Protein AF-A0A820LIH7-F1 (afdb_monomer_lite)

Sequence (242 aa):
QLPLEIESIHIGKIQCSFILSSLLFRSSSSPAFIIKIEHVYIVIKDNIDESLGEEIIEENNENIKQNQLDLAEQELEKEFECFGEVQSSKWNIQRLFMSFFEKLKIDIIDVHINYKNSTGYTIGLTCDNIQISTEPFHDTINRQIFRINNLGIYLDINNSSAHSYILSLRNSMEISLKHNHFLVNQKEYHYEFECLINDLDIKCNIEQIRILINILHYQMLISDPSRPKSKISKQTARIWWR

Organism: NCBI:txid433720

Structure (mmCIF, N/CA/C/O backbone):
data_AF-A0A820LIH7-F1
#
_entry.id   AF-A0A820LIH7-F1
#
loop_
_atom_site.group_PDB
_atom_site.id
_atom_site.type_symbol
_atom_site.label_atom_id
_atom_site.label_alt_id
_atom_site.label_comp_id
_atom_site.label_asym_id
_atom_site.label_entity_id
_atom_site.label_seq_id
_atom_site.pdbx_PDB_ins_code
_atom_site.Cartn_x
_atom_site.Cartn_y
_atom_site.Cartn_z
_atom_site.occupancy
_atom_site.B_iso_or_equiv
_atom_site.auth_seq_id
_atom_site.auth_comp_id
_atom_site.auth_asym_id
_atom_site.auth_atom_id
_atom_site.pdbx_PDB_model_num
ATOM 1 N N . GLN A 1 1 ? 12.918 9.316 13.157 1.00 52.69 1 GLN A N 1
ATOM 2 C CA . GLN A 1 1 ? 12.110 8.082 13.241 1.00 52.69 1 GLN A CA 1
ATOM 3 C C . GLN A 1 1 ? 10.773 8.418 13.889 1.00 52.69 1 GLN A C 1
ATOM 5 O O . GLN A 1 1 ? 10.723 9.370 14.659 1.00 52.69 1 GLN A O 1
ATOM 10 N N . LEU A 1 2 ? 9.698 7.715 13.527 1.00 62.16 2 LEU A N 1
ATOM 11 C CA . LEU A 1 2 ? 8.415 7.809 14.237 1.00 62.16 2 LEU A CA 1
ATOM 12 C C . LEU A 1 2 ? 8.481 6.894 15.479 1.00 62.16 2 LEU A C 1
ATOM 14 O O . LEU A 1 2 ? 9.096 5.836 15.361 1.00 62.16 2 LEU A O 1
ATOM 18 N N . PRO A 1 3 ? 7.875 7.256 16.627 1.00 72.69 3 PRO A N 1
ATOM 19 C CA . PRO A 1 3 ? 7.862 6.435 17.847 1.00 72.69 3 PRO A CA 1
ATOM 20 C C . PRO A 1 3 ? 6.843 5.286 17.730 1.00 72.69 3 PRO A C 1
ATOM 22 O O . PRO A 1 3 ? 5.876 5.196 18.481 1.00 72.69 3 PRO A O 1
ATOM 25 N N . LEU A 1 4 ? 7.007 4.457 16.702 1.00 80.44 4 LEU A N 1
ATOM 26 C CA . LEU A 1 4 ? 6.079 3.403 16.313 1.00 80.44 4 LEU A CA 1
ATOM 27 C C . LEU A 1 4 ? 6.844 2.091 16.177 1.00 80.44 4 LEU A C 1
ATOM 29 O O . LEU A 1 4 ? 7.876 2.047 15.508 1.00 80.44 4 LEU A O 1
ATOM 33 N N . GLU A 1 5 ? 6.302 1.023 16.751 1.00 84.69 5 GLU A N 1
ATOM 34 C CA . GLU A 1 5 ? 6.835 -0.328 16.608 1.00 84.69 5 GLU A CA 1
ATOM 35 C C . GLU A 1 5 ? 5.887 -1.161 15.743 1.00 84.69 5 GLU A C 1
ATOM 37 O O . GLU A 1 5 ? 4.662 -1.116 15.888 1.00 84.69 5 GLU A O 1
ATOM 42 N N . ILE A 1 6 ? 6.452 -1.939 14.826 1.00 87.38 6 ILE A N 1
ATOM 43 C CA . ILE A 1 6 ? 5.691 -2.897 14.030 1.00 87.38 6 ILE A CA 1
ATOM 44 C C . ILE A 1 6 ? 5.483 -4.152 14.886 1.00 87.38 6 ILE A C 1
ATOM 46 O O . ILE A 1 6 ? 6.410 -4.929 15.084 1.00 87.38 6 ILE A O 1
ATOM 50 N N . GLU A 1 7 ? 4.259 -4.358 15.377 1.00 89.94 7 GLU A N 1
ATOM 51 C CA . GLU A 1 7 ? 3.876 -5.543 16.158 1.00 89.94 7 GLU A CA 1
ATOM 52 C C . GLU A 1 7 ? 3.876 -6.799 15.277 1.00 89.94 7 GLU A C 1
ATOM 54 O O . GLU A 1 7 ? 4.356 -7.858 15.677 1.00 89.94 7 GLU A O 1
ATOM 59 N N . SER A 1 8 ? 3.324 -6.698 14.065 1.00 92.19 8 SER A N 1
ATOM 60 C CA . SER A 1 8 ? 3.324 -7.805 13.108 1.00 92.19 8 SER A CA 1
ATOM 61 C C . SER A 1 8 ? 3.145 -7.331 11.670 1.00 92.19 8 SER A C 1
ATOM 63 O O . SER A 1 8 ? 2.495 -6.320 11.399 1.00 92.19 8 SER A O 1
ATOM 65 N N . ILE A 1 9 ? 3.714 -8.099 10.741 1.00 95.12 9 ILE A N 1
ATOM 66 C CA . ILE A 1 9 ? 3.483 -7.977 9.303 1.00 95.12 9 ILE A CA 1
ATOM 67 C C . ILE A 1 9 ? 3.105 -9.358 8.786 1.00 95.12 9 ILE A C 1
ATOM 69 O O . ILE A 1 9 ? 3.839 -10.327 8.980 1.00 95.12 9 ILE A O 1
ATOM 73 N N . HIS A 1 10 ? 1.983 -9.436 8.085 1.00 95.88 10 HIS A N 1
ATOM 74 C CA . HIS A 1 10 ? 1.607 -10.586 7.287 1.00 95.88 10 HIS A CA 1
ATOM 75 C C . HIS A 1 10 ? 1.505 -10.170 5.824 1.00 95.88 10 HIS A C 1
ATOM 77 O O . HIS A 1 10 ? 0.825 -9.205 5.482 1.00 95.88 10 HIS A O 1
ATOM 83 N N . ILE A 1 11 ? 2.191 -10.919 4.967 1.00 95.94 11 ILE A N 1
ATOM 84 C CA . ILE A 1 11 ? 2.100 -10.789 3.519 1.00 95.94 11 ILE A CA 1
ATOM 85 C C . ILE A 1 11 ? 1.704 -12.161 2.999 1.00 95.94 11 ILE A C 1
ATOM 87 O O . ILE A 1 11 ? 2.478 -13.112 3.117 1.00 95.94 11 ILE A O 1
ATOM 91 N N . GLY A 1 12 ? 0.499 -12.274 2.443 1.00 95.25 12 GLY A N 1
ATOM 92 C CA . GLY A 1 12 ? 0.002 -13.561 1.965 1.00 95.25 12 GLY A CA 1
ATOM 93 C C . GLY A 1 12 ? 0.774 -14.060 0.748 1.00 95.25 12 GLY A C 1
ATOM 94 O O . GLY A 1 12 ? 1.087 -15.248 0.650 1.00 95.25 12 GLY A O 1
ATOM 95 N N . LYS A 1 13 ? 1.098 -13.164 -0.194 1.00 95.81 13 LYS A N 1
ATOM 96 C CA . LYS A 1 13 ? 1.796 -13.546 -1.424 1.00 95.81 13 LYS A CA 1
ATOM 97 C C . LYS A 1 13 ? 2.580 -12.394 -2.036 1.00 95.81 13 LYS A C 1
ATOM 99 O O . LYS A 1 13 ? 2.079 -11.281 -2.150 1.00 95.81 13 LYS A O 1
ATOM 104 N N . ILE A 1 14 ? 3.780 -12.705 -2.517 1.00 96.31 14 ILE A N 1
ATOM 105 C CA . ILE A 1 14 ? 4.603 -11.811 -3.334 1.00 96.31 14 ILE A CA 1
ATOM 106 C C . ILE A 1 14 ? 4.872 -12.515 -4.664 1.00 96.31 14 ILE A C 1
ATOM 108 O O . ILE A 1 14 ? 5.310 -13.665 -4.690 1.00 96.31 14 ILE A O 1
ATOM 112 N N . GLN A 1 15 ? 4.592 -11.843 -5.777 1.00 95.69 15 GLN A N 1
ATOM 113 C CA . GLN A 1 15 ? 4.939 -12.299 -7.118 1.00 95.69 15 GLN A CA 1
ATOM 114 C C . GLN A 1 15 ? 5.805 -11.253 -7.801 1.00 95.69 15 GLN A C 1
ATOM 116 O O . GLN A 1 15 ? 5.376 -10.123 -8.017 1.00 95.69 15 GLN A O 1
ATOM 121 N N . CYS A 1 16 ? 6.999 -11.660 -8.208 1.00 94.81 16 CYS A N 1
ATOM 122 C CA . CYS A 1 16 ? 7.887 -10.839 -9.014 1.00 94.81 16 CYS A CA 1
ATOM 123 C C . CYS A 1 16 ? 7.891 -11.392 -10.438 1.00 94.81 16 CYS A C 1
ATOM 125 O O . CYS A 1 16 ? 8.176 -12.569 -10.652 1.00 94.81 16 CYS A O 1
ATOM 127 N N . SER A 1 17 ? 7.551 -10.554 -11.411 1.00 91.94 17 SER A N 1
ATOM 128 C CA . SER A 1 17 ? 7.588 -10.896 -12.831 1.00 91.94 17 SER A CA 1
ATOM 129 C C . SER A 1 17 ? 8.577 -9.997 -13.551 1.00 91.94 17 SER A C 1
ATOM 131 O O . SER A 1 17 ? 8.593 -8.782 -13.349 1.00 91.94 17 SER A O 1
ATOM 133 N N . PHE A 1 18 ? 9.381 -10.606 -14.415 1.00 90.00 18 PHE A N 1
ATOM 134 C CA . PHE A 1 18 ? 10.362 -9.907 -15.226 1.00 90.00 18 PHE A CA 1
ATOM 135 C C . PHE A 1 18 ? 10.096 -10.163 -16.708 1.00 90.00 18 PHE A C 1
ATOM 137 O O . PHE A 1 18 ? 10.084 -11.306 -17.166 1.00 90.00 18 PHE A O 1
ATOM 144 N N . ILE A 1 19 ? 9.878 -9.086 -17.457 1.00 86.62 19 ILE A N 1
ATOM 145 C CA . ILE A 1 19 ? 9.593 -9.125 -18.888 1.00 86.62 19 ILE A CA 1
ATOM 146 C C . ILE A 1 19 ? 10.846 -8.661 -19.629 1.00 86.62 19 ILE A C 1
ATOM 148 O O . ILE A 1 19 ? 11.072 -7.468 -19.837 1.00 86.62 19 ILE A O 1
ATOM 152 N N . LEU A 1 20 ? 11.665 -9.628 -20.045 1.00 80.69 20 LEU A N 1
ATOM 153 C CA . LEU A 1 20 ? 12.953 -9.366 -20.692 1.00 80.69 20 LEU A CA 1
ATOM 154 C C . LEU A 1 20 ? 12.814 -8.532 -21.978 1.00 80.69 20 LEU A C 1
ATOM 156 O O . LEU A 1 20 ? 13.645 -7.662 -22.240 1.00 80.69 20 LEU A O 1
ATOM 160 N N . SER A 1 21 ? 11.753 -8.752 -22.761 1.00 80.25 21 SER A N 1
ATOM 161 C CA . SER A 1 21 ? 11.488 -7.972 -23.976 1.00 80.25 21 SER A CA 1
ATOM 162 C C . SER A 1 21 ? 11.302 -6.485 -23.662 1.00 80.25 21 SER A C 1
ATOM 164 O O . SER A 1 21 ? 11.954 -5.647 -24.280 1.00 80.25 21 SER A O 1
ATOM 166 N N . SER A 1 22 ? 10.507 -6.150 -22.644 1.00 77.25 22 SER A N 1
ATOM 167 C CA . SER A 1 22 ? 10.302 -4.770 -22.191 1.00 77.25 22 SER A CA 1
ATOM 168 C C . SER A 1 22 ? 11.585 -4.109 -21.692 1.00 77.25 22 SER A C 1
ATOM 170 O O . SER A 1 22 ? 11.694 -2.890 -21.771 1.00 77.25 22 SER A O 1
ATOM 172 N N . LEU A 1 23 ? 12.565 -4.860 -21.172 1.00 72.50 23 LEU A N 1
ATOM 173 C CA . LEU A 1 23 ? 13.848 -4.290 -20.745 1.00 72.50 23 LEU A CA 1
ATOM 174 C C . LEU A 1 23 ? 14.696 -3.866 -21.954 1.00 72.50 23 LEU A C 1
ATOM 176 O O . LEU A 1 23 ? 15.204 -2.743 -21.985 1.00 72.50 23 LEU A O 1
ATOM 180 N N . LEU A 1 24 ? 14.813 -4.757 -22.946 1.00 67.06 24 LEU A N 1
ATOM 181 C CA . LEU A 1 24 ? 15.694 -4.604 -24.109 1.00 67.06 24 LEU A CA 1
ATOM 182 C C . LEU A 1 24 ? 15.206 -3.536 -25.097 1.00 67.06 24 LEU A C 1
ATOM 184 O O . LEU A 1 24 ? 16.024 -2.851 -25.716 1.00 67.06 24 LEU A O 1
ATOM 188 N N . PHE A 1 25 ? 13.892 -3.340 -25.218 1.00 61.81 25 PHE A N 1
ATOM 189 C CA . PHE A 1 25 ? 13.330 -2.289 -26.061 1.00 61.81 25 PHE A CA 1
ATOM 190 C C . PHE A 1 25 ? 13.167 -0.992 -25.254 1.00 61.81 25 PHE A C 1
ATOM 192 O O . PHE A 1 25 ? 12.367 -0.881 -24.326 1.00 61.81 25 PHE A O 1
ATOM 199 N N . ARG A 1 26 ? 13.973 0.023 -25.587 1.00 55.94 26 ARG A N 1
ATOM 200 C CA . ARG A 1 26 ? 13.918 1.350 -24.940 1.00 55.94 26 ARG A CA 1
ATOM 201 C C . ARG A 1 26 ? 12.674 2.156 -25.314 1.00 55.94 26 ARG A C 1
ATOM 203 O O . ARG A 1 26 ? 12.318 3.071 -24.590 1.00 55.94 26 ARG A O 1
ATOM 210 N N . SER A 1 27 ? 12.034 1.823 -26.431 1.00 52.56 27 SER A N 1
ATOM 211 C CA . SER A 1 27 ? 10.887 2.553 -26.977 1.00 52.56 27 SER A CA 1
ATOM 212 C C . SER A 1 27 ? 9.536 2.105 -26.421 1.00 52.56 27 SER A C 1
ATOM 214 O O . SER A 1 27 ? 8.531 2.755 -26.693 1.00 52.56 27 SER A O 1
ATOM 216 N N . SER A 1 28 ? 9.477 1.000 -25.675 1.00 56.38 28 SER A N 1
ATOM 217 C CA . SER A 1 28 ? 8.226 0.532 -25.089 1.00 56.38 28 SER A CA 1
ATOM 218 C C . SER A 1 28 ? 8.037 1.150 -23.706 1.00 56.38 28 SER A C 1
ATOM 220 O O . SER A 1 28 ? 8.816 0.874 -22.796 1.00 56.38 28 SER A O 1
ATOM 222 N N . SER A 1 29 ? 6.964 1.920 -23.532 1.00 65.88 29 SER A N 1
ATOM 223 C CA . SER A 1 29 ? 6.475 2.423 -22.238 1.00 65.88 29 SER A CA 1
ATOM 224 C C . SER A 1 29 ? 5.958 1.321 -21.302 1.00 65.88 29 SER A C 1
ATOM 226 O O . SER A 1 29 ? 5.405 1.598 -20.242 1.00 65.88 29 SER A O 1
ATOM 228 N N . SER A 1 30 ? 6.095 0.057 -21.703 1.00 77.12 30 SER A N 1
ATOM 229 C CA . SER A 1 30 ? 5.646 -1.096 -20.942 1.00 77.12 30 SER A CA 1
ATOM 230 C C . SER A 1 30 ? 6.576 -1.385 -19.763 1.00 77.12 30 SER A C 1
ATOM 232 O O . SER A 1 30 ? 7.802 -1.362 -19.931 1.00 77.12 30 SER A O 1
ATOM 234 N N . PRO A 1 31 ? 6.021 -1.761 -18.599 1.00 83.69 31 PRO A N 1
ATOM 235 C CA . PRO A 1 31 ? 6.824 -2.163 -17.457 1.00 83.69 31 PRO A CA 1
ATOM 236 C C . PRO A 1 31 ? 7.655 -3.407 -17.792 1.00 83.69 31 PRO A C 1
ATOM 238 O O . PRO A 1 31 ? 7.226 -4.295 -18.537 1.00 83.69 31 PRO A O 1
ATOM 241 N N . ALA A 1 32 ? 8.862 -3.456 -17.237 1.00 85.06 32 ALA A N 1
ATOM 242 C CA . ALA A 1 32 ? 9.765 -4.601 -17.337 1.00 85.06 32 ALA A CA 1
ATOM 243 C C . ALA A 1 32 ? 9.816 -5.388 -16.027 1.00 85.06 32 ALA A C 1
ATOM 245 O O . ALA A 1 32 ? 10.003 -6.603 -16.056 1.00 85.06 32 ALA A O 1
ATOM 246 N N . PHE A 1 33 ? 9.602 -4.711 -14.899 1.00 88.88 33 PHE A N 1
ATOM 247 C CA . PHE A 1 33 ? 9.590 -5.305 -13.570 1.00 88.88 33 PHE A CA 1
ATOM 248 C C . PHE A 1 33 ? 8.209 -5.093 -12.968 1.00 88.88 33 PHE A C 1
ATOM 250 O O . PHE A 1 33 ? 7.772 -3.956 -12.812 1.00 88.88 33 PHE A O 1
ATOM 257 N N . ILE A 1 34 ? 7.507 -6.180 -12.666 1.00 92.38 34 ILE A N 1
ATOM 258 C CA . ILE A 1 34 ? 6.176 -6.130 -12.063 1.00 92.38 34 ILE A CA 1
ATOM 259 C C . ILE A 1 34 ? 6.254 -6.846 -10.723 1.00 92.38 34 ILE A C 1
ATOM 261 O O . ILE A 1 34 ? 6.500 -8.052 -10.677 1.00 92.38 34 ILE A O 1
ATOM 265 N N . ILE A 1 35 ? 6.049 -6.102 -9.643 1.00 95.88 35 ILE A N 1
ATOM 266 C CA . ILE A 1 35 ? 5.958 -6.639 -8.288 1.00 95.88 35 ILE A CA 1
ATOM 267 C C . ILE A 1 35 ? 4.494 -6.591 -7.884 1.00 95.88 35 ILE A C 1
ATOM 269 O O . ILE A 1 35 ? 3.897 -5.520 -7.812 1.00 95.88 35 ILE A O 1
ATOM 273 N N . LYS A 1 36 ? 3.914 -7.757 -7.626 1.00 96.69 36 LYS A N 1
ATOM 274 C CA . LYS A 1 36 ? 2.553 -7.886 -7.126 1.00 96.69 36 LYS A CA 1
ATOM 275 C C . LYS A 1 36 ? 2.588 -8.416 -5.702 1.00 96.69 36 LYS A C 1
ATOM 277 O O . LYS A 1 36 ? 3.152 -9.482 -5.465 1.00 96.69 36 LYS A O 1
ATOM 282 N N . ILE A 1 37 ? 1.987 -7.690 -4.773 1.00 97.12 37 ILE A N 1
ATOM 283 C CA . ILE A 1 37 ? 1.897 -8.070 -3.364 1.00 97.12 37 ILE A CA 1
ATOM 284 C C . ILE A 1 37 ? 0.412 -8.212 -3.035 1.00 97.12 37 ILE A C 1
ATOM 286 O O . ILE A 1 37 ? -0.369 -7.328 -3.361 1.00 97.12 37 ILE A O 1
ATOM 290 N N . GLU A 1 38 ? 0.000 -9.328 -2.447 1.00 96.06 38 GLU A N 1
ATOM 291 C CA . GLU A 1 38 ? -1.401 -9.594 -2.099 1.00 96.06 38 GLU A CA 1
ATOM 292 C C . GLU A 1 38 ? -1.521 -9.880 -0.600 1.00 96.06 38 GLU A C 1
ATOM 294 O O . GLU A 1 38 ? -0.662 -10.576 -0.043 1.00 96.06 38 GLU A O 1
ATOM 299 N N . HIS A 1 39 ? -2.619 -9.419 0.009 1.00 96.31 39 HIS A N 1
ATOM 300 C CA . HIS A 1 39 ? -2.982 -9.677 1.406 1.00 96.31 39 HIS A CA 1
ATOM 301 C C . HIS A 1 39 ? -1.934 -9.103 2.371 1.00 96.31 39 HIS A C 1
ATOM 303 O O . HIS A 1 39 ? -1.209 -9.850 3.036 1.00 96.31 39 HIS A O 1
ATOM 309 N N . VAL A 1 40 ? -1.815 -7.773 2.401 1.00 96.12 40 VAL A N 1
ATOM 310 C CA . VAL A 1 40 ? -0.860 -7.045 3.249 1.00 96.12 40 VAL A CA 1
ATOM 311 C C . VAL A 1 40 ? -1.556 -6.573 4.513 1.00 96.12 40 VAL A C 1
ATOM 313 O O . VAL A 1 40 ? -2.327 -5.617 4.485 1.00 96.12 40 VAL A O 1
ATOM 316 N N . TYR A 1 41 ? -1.226 -7.204 5.633 1.00 95.62 41 TYR A N 1
ATOM 317 C CA . TYR A 1 41 ? -1.757 -6.860 6.946 1.00 95.62 41 TYR A CA 1
ATOM 318 C C . TYR A 1 41 ? -0.616 -6.417 7.849 1.00 95.62 41 TYR A C 1
ATOM 320 O O . TYR A 1 41 ? 0.295 -7.193 8.134 1.00 95.62 41 TYR A O 1
ATOM 328 N N . ILE A 1 42 ? -0.652 -5.166 8.290 1.00 94.62 42 ILE A N 1
ATOM 329 C CA . ILE A 1 42 ? 0.376 -4.589 9.157 1.00 94.62 42 ILE A CA 1
ATOM 330 C C . ILE A 1 42 ? -0.295 -4.127 10.439 1.00 94.62 42 ILE A C 1
ATOM 332 O O . ILE A 1 42 ? -1.283 -3.398 10.391 1.00 94.62 42 ILE A O 1
ATOM 336 N N . VAL A 1 43 ? 0.256 -4.529 11.581 1.00 92.50 43 VAL A N 1
ATOM 337 C CA . VAL A 1 43 ? -0.165 -4.043 12.892 1.00 92.50 43 VAL A CA 1
ATOM 338 C C . VAL A 1 43 ? 0.981 -3.268 13.520 1.00 92.50 43 VAL A C 1
ATOM 340 O O . VAL A 1 43 ? 2.089 -3.779 13.662 1.00 92.50 43 VAL A O 1
ATOM 343 N N . ILE A 1 44 ? 0.697 -2.027 13.880 1.00 92.25 44 ILE A N 1
ATOM 344 C CA . ILE A 1 44 ? 1.612 -1.055 14.463 1.00 92.25 44 ILE A CA 1
ATOM 345 C C . ILE A 1 44 ? 1.106 -0.744 15.871 1.00 92.25 44 ILE A C 1
ATOM 347 O O . ILE A 1 44 ? -0.101 -0.608 16.076 1.00 92.25 44 ILE A O 1
ATOM 351 N N . LYS A 1 45 ? 2.011 -0.612 16.834 1.00 88.94 45 LYS A N 1
ATOM 352 C CA . LYS A 1 45 ? 1.714 -0.179 18.204 1.00 88.94 45 LYS A CA 1
ATOM 353 C C . LYS A 1 45 ? 2.591 1.009 18.589 1.00 88.94 45 LYS A C 1
ATOM 355 O O . LYS A 1 45 ? 3.611 1.277 17.949 1.00 88.94 45 LYS A O 1
ATOM 360 N N . ASP A 1 46 ? 2.184 1.719 19.632 1.00 83.94 46 ASP A N 1
ATOM 361 C CA . ASP A 1 46 ? 3.041 2.726 20.254 1.00 83.94 46 ASP A CA 1
ATOM 362 C C . ASP A 1 46 ? 4.295 2.080 20.839 1.00 83.94 46 ASP A C 1
ATOM 364 O O . ASP A 1 46 ? 4.195 1.075 21.546 1.00 83.94 46 ASP A O 1
ATOM 368 N N . ASN A 1 47 ? 5.454 2.695 20.587 1.00 74.25 47 ASN A N 1
ATOM 369 C CA . ASN A 1 47 ? 6.645 2.420 21.378 1.00 74.25 47 ASN A CA 1
ATOM 370 C C . ASN A 1 47 ? 6.602 3.320 22.618 1.00 74.25 47 ASN A C 1
ATOM 372 O O . ASN A 1 47 ? 7.018 4.478 22.572 1.00 74.25 47 ASN A O 1
ATOM 376 N N . ILE A 1 48 ? 5.978 2.831 23.687 1.00 66.19 48 ILE A N 1
ATOM 377 C CA . ILE A 1 48 ? 6.027 3.492 24.990 1.00 66.19 48 ILE A CA 1
ATOM 378 C C . ILE A 1 48 ? 7.122 2.790 25.761 1.00 66.19 48 ILE A C 1
ATOM 380 O O . ILE A 1 48 ? 6.913 1.677 26.239 1.00 66.19 48 ILE A O 1
ATOM 384 N N . ASP A 1 49 ? 8.270 3.446 25.865 1.00 54.59 49 ASP A N 1
ATOM 385 C CA . ASP A 1 49 ? 9.367 2.995 26.710 1.00 54.59 49 ASP A CA 1
ATOM 386 C C . ASP A 1 49 ? 8.915 3.081 28.181 1.00 54.59 49 ASP A C 1
ATOM 388 O O . ASP A 1 49 ? 9.136 4.067 28.887 1.00 54.59 49 ASP A O 1
ATOM 392 N N . GLU A 1 50 ? 8.218 2.051 28.663 1.00 48.94 50 GLU A N 1
ATOM 393 C CA . GLU A 1 50 ? 7.926 1.841 30.081 1.00 48.94 50 GLU A CA 1
ATOM 394 C C . GLU A 1 50 ? 9.140 1.220 30.796 1.00 48.94 50 GLU A C 1
ATOM 396 O O . GLU A 1 50 ? 9.021 0.196 31.459 1.00 48.94 50 GLU A O 1
ATOM 401 N N . SER A 1 51 ? 10.324 1.835 30.714 1.00 42.03 51 SER A N 1
ATOM 402 C CA . SER A 1 51 ? 11.431 1.497 31.623 1.00 42.03 51 SER A CA 1
ATOM 403 C C . SER A 1 51 ? 12.565 2.520 31.598 1.00 42.03 51 SER A C 1
ATOM 405 O O . SER A 1 51 ? 13.521 2.399 30.838 1.00 42.03 51 SER A O 1
ATOM 407 N N . LEU A 1 52 ? 12.547 3.447 32.561 1.00 47.72 52 LEU A N 1
ATOM 408 C CA . LEU A 1 52 ? 13.695 4.269 32.996 1.00 47.72 52 LEU A CA 1
ATOM 409 C C . LEU A 1 52 ? 14.813 3.423 33.667 1.00 47.72 52 LEU A C 1
ATOM 411 O O . LEU A 1 52 ? 15.392 3.813 34.679 1.00 47.72 52 LEU A O 1
ATOM 415 N N . GLY A 1 53 ? 15.098 2.230 33.138 1.00 46.34 53 GLY A N 1
ATOM 416 C CA . GLY A 1 53 ? 16.069 1.282 33.689 1.00 46.34 53 GLY A CA 1
ATOM 417 C C . GLY A 1 53 ? 16.740 0.343 32.678 1.00 46.34 53 GLY A C 1
ATOM 418 O O . GLY A 1 53 ? 17.679 -0.344 33.073 1.00 46.34 53 GLY A O 1
ATOM 419 N N . GLU A 1 54 ? 16.322 0.323 31.404 1.00 47.53 54 GLU A N 1
ATOM 420 C CA . GLU A 1 54 ? 16.858 -0.590 30.370 1.00 47.53 54 GLU A CA 1
ATOM 421 C C . GLU A 1 54 ? 17.687 0.099 29.263 1.00 47.53 54 GLU A C 1
ATOM 423 O O . GLU A 1 54 ? 18.232 -0.585 28.399 1.00 47.53 54 GLU A O 1
ATOM 428 N N . GLU A 1 55 ? 17.904 1.420 29.336 1.00 50.31 55 GLU A N 1
ATOM 429 C CA . GLU A 1 55 ? 18.614 2.212 28.305 1.00 50.31 55 GLU A CA 1
ATOM 430 C C . GLU A 1 55 ? 20.030 1.680 27.966 1.00 50.31 55 GLU A C 1
ATOM 432 O O . GLU A 1 55 ? 20.472 1.756 26.824 1.00 50.31 55 GLU A O 1
ATOM 437 N N . ILE A 1 56 ? 20.739 1.061 28.921 1.00 52.09 56 ILE A N 1
ATOM 438 C CA . ILE A 1 56 ? 22.105 0.527 28.710 1.00 52.09 56 ILE A CA 1
ATOM 439 C C . ILE A 1 56 ? 22.094 -0.855 28.019 1.00 52.09 56 ILE A C 1
ATOM 441 O O . ILE A 1 56 ? 23.081 -1.276 27.403 1.00 52.09 56 ILE A O 1
ATOM 445 N N . ILE A 1 57 ? 20.989 -1.598 28.129 1.00 53.00 57 ILE A N 1
ATOM 446 C CA . ILE A 1 57 ? 20.834 -2.923 27.512 1.00 53.00 57 ILE A CA 1
ATOM 447 C C . ILE A 1 57 ? 20.308 -2.763 26.080 1.00 53.00 57 ILE A C 1
ATOM 449 O O . ILE A 1 57 ? 20.762 -3.474 25.180 1.00 53.00 57 ILE A O 1
ATOM 453 N N . GLU A 1 58 ? 19.426 -1.791 25.846 1.00 52.41 58 GLU A N 1
ATOM 454 C CA . GLU A 1 58 ? 18.914 -1.474 24.513 1.00 52.41 58 GLU A CA 1
ATOM 455 C C . GLU A 1 58 ? 19.962 -0.824 23.609 1.00 52.41 58 GLU A C 1
ATOM 457 O O . GLU A 1 58 ? 20.105 -1.292 22.486 1.00 52.41 58 GLU A O 1
ATOM 462 N N . GLU A 1 59 ? 20.797 0.112 24.084 1.00 53.44 59 GLU A N 1
ATOM 463 C CA . GLU A 1 59 ? 21.908 0.658 23.274 1.00 53.44 59 GLU A CA 1
ATOM 464 C C . GLU A 1 59 ? 22.873 -0.439 22.794 1.00 53.44 59 GLU A C 1
ATOM 466 O O . GLU A 1 59 ? 23.374 -0.408 21.668 1.00 53.44 59 GLU A O 1
ATOM 471 N N . ASN A 1 60 ? 23.140 -1.445 23.634 1.00 53.50 60 ASN A N 1
ATOM 472 C CA . ASN A 1 60 ? 23.965 -2.585 23.239 1.00 53.50 60 ASN A CA 1
ATOM 473 C C . ASN A 1 60 ? 23.243 -3.480 22.227 1.00 53.50 60 ASN A C 1
ATOM 475 O O . ASN A 1 60 ? 23.863 -3.928 21.266 1.00 53.50 60 ASN A O 1
ATOM 479 N N . ASN A 1 61 ? 21.944 -3.720 22.398 1.00 53.91 61 ASN A N 1
ATOM 480 C CA . ASN A 1 61 ? 21.156 -4.527 21.467 1.00 53.91 61 ASN A CA 1
ATOM 481 C C . ASN A 1 61 ? 20.912 -3.822 20.126 1.00 53.91 61 ASN A C 1
ATOM 483 O O . ASN A 1 61 ? 20.927 -4.483 19.089 1.00 53.91 61 ASN A O 1
ATOM 487 N N . GLU A 1 62 ? 20.725 -2.504 20.116 1.00 56.94 62 GLU A N 1
ATOM 488 C CA . GLU A 1 62 ? 20.647 -1.689 18.906 1.00 56.94 62 GLU A CA 1
ATOM 489 C C . GLU A 1 62 ? 21.990 -1.661 18.188 1.00 56.94 62 GLU A C 1
ATOM 491 O O . GLU A 1 62 ? 22.021 -1.934 16.995 1.00 56.94 62 GLU A O 1
ATOM 496 N N . ASN A 1 63 ? 23.108 -1.477 18.898 1.00 57.28 63 ASN A N 1
ATOM 497 C CA . ASN A 1 63 ? 24.438 -1.600 18.295 1.00 57.28 63 ASN A CA 1
ATOM 498 C C . ASN A 1 63 ? 24.695 -3.009 17.740 1.00 57.28 63 ASN A C 1
ATOM 500 O O . ASN A 1 63 ? 25.294 -3.151 16.678 1.00 57.28 63 ASN A O 1
ATOM 504 N N . ILE A 1 64 ? 24.232 -4.069 18.410 1.00 60.41 64 ILE A N 1
ATOM 505 C CA . ILE A 1 64 ? 24.334 -5.444 17.899 1.00 60.41 64 ILE A CA 1
ATOM 506 C C . ILE A 1 64 ? 23.470 -5.627 16.644 1.00 60.41 64 ILE A C 1
ATOM 508 O O . ILE A 1 64 ? 23.943 -6.227 15.682 1.00 60.41 64 ILE A O 1
ATOM 512 N N . LYS A 1 65 ? 22.244 -5.091 16.611 1.00 60.03 65 LYS A N 1
ATOM 513 C CA . LYS A 1 65 ? 21.364 -5.127 15.429 1.00 60.03 65 LYS A CA 1
ATOM 514 C C . LYS A 1 65 ? 21.924 -4.301 14.271 1.00 60.03 65 LYS A C 1
ATOM 516 O O . LYS A 1 65 ? 21.879 -4.759 13.136 1.00 60.03 65 LYS A O 1
ATOM 521 N N . GLN A 1 66 ? 22.486 -3.128 14.552 1.00 58.12 66 GLN A N 1
ATOM 522 C CA . GLN A 1 66 ? 23.154 -2.272 13.574 1.00 58.12 66 GLN A CA 1
ATOM 523 C C . GLN A 1 66 ? 24.365 -3.000 12.981 1.00 58.12 66 GLN A C 1
ATOM 525 O O . GLN A 1 66 ? 24.465 -3.137 11.771 1.00 58.12 66 GLN A O 1
ATOM 530 N N . ASN A 1 67 ? 25.204 -3.598 13.831 1.00 58.88 67 ASN A N 1
ATOM 531 C CA . ASN A 1 67 ? 26.333 -4.418 13.395 1.00 58.88 67 ASN A CA 1
ATOM 532 C C . ASN A 1 67 ? 25.885 -5.655 12.596 1.00 58.88 67 ASN A C 1
ATOM 534 O O . ASN A 1 67 ? 26.584 -6.073 11.680 1.00 58.88 67 ASN A O 1
ATOM 538 N N . GLN A 1 68 ? 24.734 -6.257 12.917 1.00 59.41 68 GLN A N 1
ATOM 539 C CA . GLN A 1 68 ? 24.158 -7.361 12.138 1.00 59.41 68 GLN A CA 1
ATOM 540 C C . GLN A 1 68 ? 23.635 -6.905 10.772 1.00 59.41 68 GLN A C 1
ATOM 542 O O . GLN A 1 68 ? 23.791 -7.641 9.802 1.00 59.41 68 GLN A O 1
ATOM 547 N N . LEU A 1 69 ? 23.040 -5.712 10.679 1.00 55.69 69 LEU A N 1
ATOM 548 C CA . LEU A 1 69 ? 22.630 -5.110 9.409 1.00 55.69 69 LEU A CA 1
ATOM 549 C C . LEU A 1 69 ? 23.846 -4.765 8.549 1.00 55.69 69 LEU A C 1
ATOM 551 O O . LEU A 1 69 ? 23.862 -5.127 7.379 1.00 55.69 69 LEU A O 1
ATOM 555 N N . ASP A 1 70 ? 24.881 -4.171 9.142 1.00 66.38 70 ASP A N 1
ATOM 556 C CA . ASP A 1 70 ? 26.138 -3.858 8.459 1.00 66.38 70 ASP A CA 1
ATOM 557 C C . ASP A 1 70 ? 26.839 -5.139 7.973 1.00 66.38 70 ASP A C 1
ATOM 559 O O . ASP A 1 70 ? 27.394 -5.177 6.876 1.00 66.38 70 ASP A O 1
ATOM 563 N N . LEU A 1 71 ? 26.790 -6.223 8.759 1.00 66.06 71 LEU A N 1
ATOM 564 C CA . LEU A 1 71 ? 27.293 -7.539 8.353 1.00 66.06 71 LEU A CA 1
ATOM 565 C C . LEU A 1 71 ? 26.463 -8.148 7.219 1.00 66.06 71 LEU A C 1
ATOM 567 O O . LEU A 1 71 ? 27.045 -8.677 6.278 1.00 66.06 71 LEU A O 1
ATOM 571 N N . ALA A 1 72 ? 25.133 -8.054 7.275 1.00 59.94 72 ALA A N 1
ATOM 572 C CA . ALA A 1 72 ? 24.252 -8.538 6.214 1.00 59.94 72 ALA A CA 1
ATOM 573 C C . ALA A 1 72 ? 24.426 -7.734 4.914 1.00 59.94 72 ALA A C 1
ATOM 575 O O . ALA A 1 72 ? 24.402 -8.305 3.826 1.00 59.94 72 ALA A O 1
ATOM 576 N N . GLU A 1 73 ? 24.644 -6.421 5.013 1.00 57.12 73 GLU A N 1
ATOM 577 C CA . GLU A 1 73 ? 24.963 -5.551 3.880 1.00 57.12 73 GLU A CA 1
ATOM 578 C C . GLU A 1 73 ? 26.324 -5.925 3.274 1.00 57.12 73 GLU A C 1
ATOM 580 O O . GLU A 1 73 ? 26.424 -6.098 2.062 1.00 57.12 73 GLU A O 1
ATOM 585 N N . GLN A 1 74 ? 27.341 -6.177 4.104 1.00 58.22 74 GLN A N 1
ATOM 586 C CA . GLN A 1 74 ? 28.651 -6.665 3.653 1.00 58.22 74 GLN A CA 1
ATOM 587 C C . GLN A 1 74 ? 28.604 -8.083 3.061 1.00 58.22 74 GLN A C 1
ATOM 589 O O . GLN A 1 74 ? 29.379 -8.401 2.157 1.00 58.22 74 GLN A O 1
ATOM 594 N N . GLU A 1 75 ? 27.741 -8.963 3.567 1.00 62.53 75 GLU A N 1
ATOM 595 C CA . GLU A 1 75 ? 27.519 -10.296 2.997 1.00 62.53 75 GLU A CA 1
ATOM 596 C C . GLU A 1 75 ? 26.818 -10.203 1.643 1.00 62.53 75 GLU A C 1
ATOM 598 O O . GLU A 1 75 ? 27.270 -10.841 0.696 1.00 62.53 75 GLU A O 1
ATOM 603 N N . LEU A 1 76 ? 25.807 -9.341 1.510 1.00 57.69 76 LEU A N 1
ATOM 604 C CA . LEU A 1 76 ? 25.181 -9.030 0.225 1.00 57.69 76 LEU A CA 1
ATOM 605 C C . LEU A 1 76 ? 26.203 -8.460 -0.763 1.00 57.69 76 LEU A C 1
ATOM 607 O O . LEU A 1 76 ? 26.273 -8.932 -1.894 1.00 57.69 76 LEU A O 1
ATOM 611 N N . GLU A 1 77 ? 27.034 -7.497 -0.350 1.00 56.16 77 GLU A N 1
ATOM 612 C CA . GLU A 1 77 ? 28.114 -6.951 -1.184 1.00 56.16 77 GLU A CA 1
ATOM 613 C C . GLU A 1 77 ? 29.065 -8.052 -1.678 1.00 56.16 77 GLU A C 1
ATOM 615 O O . GLU A 1 77 ? 29.380 -8.100 -2.868 1.00 56.16 77 GLU A O 1
ATOM 620 N N . LYS A 1 78 ? 29.457 -8.988 -0.804 1.00 58.59 78 LYS A N 1
ATOM 621 C CA . LYS A 1 78 ? 30.301 -10.138 -1.169 1.00 58.59 78 LYS A CA 1
ATOM 622 C C . LYS A 1 78 ? 29.589 -11.147 -2.065 1.00 58.59 78 LYS A C 1
ATOM 624 O O . LYS A 1 78 ? 30.218 -11.710 -2.957 1.00 58.59 78 LYS A O 1
ATOM 629 N N . GLU A 1 79 ? 28.294 -11.386 -1.871 1.00 55.69 79 GLU A N 1
ATOM 630 C CA . GLU A 1 79 ? 27.503 -12.228 -2.773 1.00 55.69 79 GLU A CA 1
ATOM 631 C C . GLU A 1 79 ? 27.416 -11.594 -4.167 1.00 55.69 79 GLU A C 1
ATOM 633 O O . GLU A 1 79 ? 27.608 -12.287 -5.168 1.00 55.69 79 GLU A O 1
ATOM 638 N N . PHE A 1 80 ? 27.239 -10.271 -4.251 1.00 51.28 80 PHE A N 1
ATOM 639 C CA . PHE A 1 80 ? 27.312 -9.533 -5.514 1.00 51.28 80 PHE A CA 1
ATOM 640 C C . PHE A 1 80 ? 28.715 -9.573 -6.147 1.00 51.28 80 PHE A C 1
ATOM 642 O O . PHE A 1 80 ? 28.807 -9.644 -7.374 1.00 51.28 80 PHE A O 1
ATOM 649 N N . GLU A 1 81 ? 29.793 -9.601 -5.356 1.00 46.75 81 GLU A N 1
ATOM 650 C CA . GLU A 1 81 ? 31.160 -9.851 -5.847 1.00 46.75 81 GLU A CA 1
ATOM 651 C C . GLU A 1 81 ? 31.343 -11.296 -6.357 1.00 46.75 81 GLU A C 1
ATOM 653 O O . GLU A 1 81 ? 31.962 -11.513 -7.400 1.00 46.75 81 GLU A O 1
ATOM 658 N N . CYS A 1 82 ? 30.746 -12.294 -5.695 1.00 44.22 82 CYS A N 1
ATOM 659 C CA . CYS A 1 82 ? 30.753 -13.693 -6.142 1.00 44.22 82 CYS A CA 1
ATOM 660 C C . CYS A 1 82 ? 29.948 -13.925 -7.432 1.00 44.22 82 CYS A C 1
ATOM 662 O O . CYS A 1 82 ? 30.268 -14.847 -8.187 1.00 44.22 82 CYS A O 1
ATOM 664 N N . PHE A 1 83 ? 28.950 -13.086 -7.730 1.00 44.19 83 PHE A N 1
ATOM 665 C CA . PHE A 1 83 ? 28.237 -13.102 -9.014 1.00 44.19 83 PHE A CA 1
ATOM 666 C C . PHE A 1 83 ? 29.040 -12.504 -10.177 1.00 44.19 83 PHE A C 1
ATOM 668 O O . PHE A 1 83 ? 28.581 -12.559 -11.323 1.00 44.19 83 PHE A O 1
ATOM 675 N N . GLY A 1 84 ? 30.253 -11.996 -9.943 1.00 35.66 84 GLY A N 1
ATOM 676 C CA . GLY A 1 84 ? 31.087 -11.576 -11.048 1.00 35.66 84 GLY A CA 1
ATOM 677 C C . GLY A 1 84 ? 32.456 -11.030 -10.685 1.00 35.66 84 GLY A C 1
ATOM 678 O O . GLY A 1 84 ? 32.587 -9.864 -10.322 1.00 35.66 84 GLY A O 1
ATOM 679 N N . GLU A 1 85 ? 33.486 -11.745 -11.138 1.00 41.22 85 GLU A N 1
ATOM 680 C CA . GLU A 1 85 ? 34.549 -11.122 -11.937 1.00 41.22 85 GLU A CA 1
ATOM 681 C C . GLU A 1 85 ? 33.951 -10.453 -13.197 1.00 41.22 85 GLU A C 1
ATOM 683 O O . GLU A 1 85 ? 34.264 -10.785 -14.339 1.00 41.22 85 GLU A O 1
ATOM 688 N N . VAL A 1 86 ? 33.034 -9.506 -13.019 1.00 45.75 86 VAL A N 1
ATOM 689 C CA . VAL A 1 86 ? 32.540 -8.652 -14.083 1.00 45.75 86 VAL A CA 1
ATOM 690 C C . VAL A 1 86 ? 33.189 -7.309 -13.813 1.00 45.75 86 VAL A C 1
ATOM 692 O O . VAL A 1 86 ? 32.854 -6.618 -12.855 1.00 45.75 86 VAL A O 1
ATOM 695 N N . GLN A 1 87 ? 34.127 -6.918 -14.678 1.00 44.25 87 GLN A N 1
ATOM 696 C CA . GLN A 1 87 ? 34.629 -5.545 -14.787 1.00 44.25 87 GLN A CA 1
ATOM 697 C C . GLN A 1 87 ? 33.506 -4.579 -15.232 1.00 44.25 87 GLN A C 1
ATOM 699 O O . GLN A 1 87 ? 33.648 -3.809 -16.180 1.00 44.25 87 GLN A O 1
ATOM 704 N N . SER A 1 88 ? 32.337 -4.619 -14.598 1.00 46.41 88 SER A N 1
ATOM 705 C CA . SER A 1 88 ? 31.291 -3.628 -14.768 1.00 46.41 88 SER A CA 1
ATOM 706 C C . SER A 1 88 ? 31.572 -2.510 -13.781 1.00 46.41 88 SER A C 1
ATOM 708 O O . SER A 1 88 ? 31.431 -2.677 -12.573 1.00 46.41 88 SER A O 1
ATOM 710 N N . SER A 1 89 ? 31.993 -1.362 -14.306 1.00 52.00 89 SER A N 1
ATOM 711 C CA . SER A 1 89 ? 32.149 -0.129 -13.538 1.00 52.00 89 SER A CA 1
ATOM 712 C C . SER A 1 89 ? 30.904 0.132 -12.675 1.00 52.00 89 SER A C 1
ATOM 714 O O . SER A 1 89 ? 29.787 -0.128 -13.119 1.00 52.00 89 SER A O 1
ATOM 716 N N . LYS A 1 90 ? 31.069 0.693 -11.465 1.00 54.19 90 LYS A N 1
ATOM 717 C CA . LYS A 1 90 ? 29.967 1.106 -10.555 1.00 54.19 90 LYS A CA 1
ATOM 718 C C . LYS A 1 90 ? 28.818 1.841 -11.274 1.00 54.19 90 LYS A C 1
ATOM 720 O O . LYS A 1 90 ? 27.658 1.764 -10.883 1.00 54.19 90 LYS A O 1
ATOM 725 N N . TRP A 1 91 ? 29.144 2.513 -12.374 1.00 48.72 91 TRP A N 1
ATOM 726 C CA . TRP A 1 91 ? 28.220 3.199 -13.267 1.00 48.72 91 TRP A CA 1
ATOM 727 C C . TRP A 1 91 ? 27.202 2.285 -13.979 1.00 48.72 91 TRP A C 1
ATOM 729 O O . TRP A 1 91 ? 26.068 2.697 -14.217 1.00 48.72 91 TRP A O 1
ATOM 739 N N . ASN A 1 92 ? 27.565 1.040 -14.296 1.00 60.44 92 ASN A N 1
ATOM 740 C CA . ASN A 1 92 ? 26.666 0.066 -14.921 1.00 60.44 92 ASN A CA 1
ATOM 741 C C . ASN A 1 92 ? 25.602 -0.445 -13.941 1.00 60.44 92 ASN A C 1
ATOM 743 O O . ASN A 1 92 ? 24.447 -0.590 -14.333 1.00 60.44 92 ASN A O 1
ATOM 747 N N . ILE A 1 93 ? 25.964 -0.639 -12.669 1.00 63.84 93 ILE A N 1
ATOM 748 C CA . ILE A 1 93 ? 25.027 -1.035 -11.608 1.00 63.84 93 ILE A CA 1
ATOM 749 C C . ILE A 1 93 ? 24.021 0.093 -11.351 1.00 63.84 93 ILE A C 1
ATOM 751 O O . ILE A 1 93 ? 22.816 -0.135 -11.377 1.00 63.84 93 ILE A O 1
ATOM 755 N N . GLN A 1 94 ? 24.494 1.338 -11.218 1.00 63.75 94 GLN A N 1
ATOM 756 C CA . GLN A 1 94 ? 23.618 2.506 -11.058 1.00 63.75 94 GLN A CA 1
ATOM 757 C C . GLN A 1 94 ? 22.635 2.669 -12.225 1.00 63.75 94 GLN A C 1
ATOM 759 O O . GLN A 1 94 ? 21.455 2.935 -12.012 1.00 63.75 94 GLN A O 1
ATOM 764 N N . ARG A 1 95 ? 23.093 2.470 -13.466 1.00 63.25 95 ARG A N 1
ATOM 765 C CA . ARG A 1 95 ? 22.222 2.503 -14.652 1.00 63.25 95 ARG A CA 1
ATOM 766 C C . ARG A 1 95 ? 21.190 1.383 -14.664 1.00 63.25 95 ARG A C 1
ATOM 768 O O . ARG A 1 95 ? 20.068 1.610 -15.109 1.00 63.25 95 ARG A O 1
ATOM 775 N N . LEU A 1 96 ? 21.558 0.198 -14.187 1.00 67.75 96 LEU A N 1
ATOM 776 C CA . LEU A 1 96 ? 20.644 -0.931 -14.071 1.00 67.75 96 LEU A CA 1
ATOM 777 C C . LEU A 1 96 ? 19.564 -0.657 -13.016 1.00 67.75 96 LEU A C 1
ATOM 779 O O . LEU A 1 96 ? 18.392 -0.874 -13.301 1.00 67.75 96 LEU A O 1
ATOM 783 N N . PHE A 1 97 ? 19.927 -0.080 -11.865 1.00 69.19 97 PHE A N 1
ATOM 784 C CA . PHE A 1 97 ? 18.963 0.373 -10.856 1.00 69.19 97 PHE A CA 1
ATOM 785 C C . PHE A 1 97 ? 18.043 1.484 -11.373 1.00 69.19 97 PHE A C 1
ATOM 787 O O . PHE A 1 97 ? 16.833 1.407 -11.184 1.00 69.19 97 PHE A O 1
ATOM 794 N N . MET A 1 98 ? 18.576 2.484 -12.080 1.00 67.44 98 MET A N 1
ATOM 795 C CA . MET A 1 98 ? 17.739 3.528 -12.686 1.00 67.44 98 MET A CA 1
ATOM 796 C C . MET A 1 98 ? 16.757 2.935 -13.700 1.00 67.44 98 MET A C 1
ATOM 798 O O . MET A 1 98 ? 15.562 3.205 -13.628 1.00 67.44 98 MET A O 1
ATOM 802 N N . SER A 1 99 ? 17.225 2.038 -14.574 1.00 68.56 99 SER A N 1
ATOM 803 C CA . SER A 1 99 ? 16.352 1.334 -15.519 1.00 68.56 99 SER A CA 1
ATOM 804 C C . SER A 1 99 ? 15.334 0.423 -14.827 1.00 68.56 99 SER A C 1
ATOM 806 O O . SER A 1 99 ? 14.265 0.188 -15.393 1.00 68.56 99 SER A O 1
ATOM 808 N N . PHE A 1 100 ? 15.664 -0.120 -13.652 1.00 76.31 100 PHE A N 1
ATOM 809 C CA . PHE A 1 100 ? 14.739 -0.894 -12.833 1.00 76.31 100 PHE A CA 1
ATOM 810 C C . PHE A 1 100 ? 13.594 -0.007 -12.354 1.00 76.31 100 PHE A C 1
ATOM 812 O O . PHE A 1 100 ? 12.450 -0.298 -12.687 1.00 76.31 100 PHE A O 1
ATOM 819 N N . PHE A 1 101 ? 13.890 1.104 -11.672 1.00 77.00 101 PHE A N 1
ATOM 820 C CA . PHE A 1 101 ? 12.871 2.020 -11.149 1.00 77.00 101 PHE A CA 1
ATOM 821 C C . PHE A 1 101 ? 12.044 2.698 -12.251 1.00 77.00 101 PHE A C 1
ATOM 823 O O . PHE A 1 101 ? 10.832 2.843 -12.103 1.00 77.00 101 PHE A O 1
ATOM 830 N N . GLU A 1 102 ? 12.656 3.052 -13.384 1.00 75.50 102 GLU A N 1
ATOM 831 C CA . GLU A 1 102 ? 11.941 3.626 -14.533 1.00 75.50 102 GLU A CA 1
ATOM 832 C C . GLU A 1 102 ? 10.895 2.670 -15.119 1.00 75.50 102 GLU A C 1
ATOM 834 O O . GLU A 1 102 ? 9.855 3.116 -15.595 1.00 75.50 102 GLU A O 1
ATOM 839 N N . LYS A 1 103 ? 11.155 1.358 -15.084 1.00 83.06 103 LYS A N 1
ATOM 840 C CA . LYS A 1 103 ? 10.278 0.325 -15.659 1.00 83.06 103 LYS A CA 1
ATOM 841 C C . LYS A 1 103 ? 9.597 -0.541 -14.598 1.00 83.06 103 LYS A C 1
ATOM 843 O O . LYS A 1 103 ? 9.105 -1.628 -14.927 1.00 83.06 103 LYS A O 1
ATOM 848 N N . LEU A 1 104 ? 9.592 -0.076 -13.350 1.00 87.50 104 LEU A N 1
ATOM 849 C CA . LEU A 1 104 ? 8.969 -0.748 -12.222 1.00 87.50 104 LEU A CA 1
ATOM 850 C C . LEU A 1 104 ? 7.476 -0.435 -12.189 1.00 87.50 104 LEU A C 1
ATOM 852 O O . LEU A 1 104 ? 7.052 0.719 -12.245 1.00 87.50 104 LEU A O 1
ATOM 856 N N . LYS A 1 105 ? 6.683 -1.490 -12.043 1.00 92.06 105 LYS A N 1
ATOM 857 C CA . LYS A 1 105 ? 5.279 -1.418 -11.675 1.00 92.06 105 LYS A CA 1
ATOM 858 C C . LYS A 1 105 ? 5.069 -2.209 -10.393 1.00 92.06 105 LYS A C 1
ATOM 860 O O . LYS A 1 105 ? 5.477 -3.367 -10.312 1.00 92.06 105 LYS A O 1
ATOM 865 N N . ILE A 1 106 ? 4.419 -1.596 -9.414 1.00 95.00 106 ILE A N 1
ATOM 866 C CA . ILE A 1 106 ? 4.043 -2.243 -8.160 1.00 95.00 106 ILE A CA 1
ATOM 867 C C . ILE A 1 106 ? 2.520 -2.251 -8.074 1.00 95.00 106 ILE A C 1
ATOM 869 O O . ILE A 1 106 ? 1.898 -1.204 -8.213 1.00 95.00 106 ILE A O 1
ATOM 873 N N . ASP A 1 107 ? 1.931 -3.419 -7.852 1.00 96.06 107 ASP A N 1
ATOM 874 C CA . ASP A 1 107 ? 0.504 -3.595 -7.581 1.00 96.06 107 ASP A CA 1
ATOM 875 C C . ASP A 1 107 ? 0.370 -4.252 -6.194 1.00 96.06 107 ASP A C 1
ATOM 877 O O . ASP A 1 107 ? 0.775 -5.399 -6.007 1.00 96.06 107 ASP A O 1
ATOM 881 N N . ILE A 1 108 ? -0.171 -3.536 -5.210 1.00 96.25 108 ILE A N 1
ATOM 882 C CA . ILE A 1 108 ? -0.420 -4.041 -3.854 1.00 96.25 108 ILE A CA 1
ATOM 883 C C . ILE A 1 108 ? -1.927 -4.191 -3.677 1.00 96.25 108 ILE A C 1
ATOM 885 O O . ILE A 1 108 ? -2.655 -3.211 -3.780 1.00 96.25 108 ILE A O 1
ATOM 889 N N . ILE A 1 109 ? -2.396 -5.407 -3.422 1.00 96.38 109 ILE A N 1
ATOM 890 C CA . ILE A 1 109 ? -3.817 -5.753 -3.344 1.00 96.38 109 ILE A CA 1
ATOM 891 C C . ILE A 1 109 ? -4.165 -6.168 -1.923 1.00 96.38 109 ILE A C 1
ATOM 893 O O . ILE A 1 109 ? -3.413 -6.929 -1.313 1.00 96.38 109 ILE A O 1
ATOM 897 N N . ASP A 1 110 ? -5.335 -5.730 -1.464 1.00 95.75 110 ASP A N 1
ATOM 898 C CA . ASP A 1 110 ? -5.879 -6.016 -0.137 1.00 95.75 110 ASP A CA 1
ATOM 899 C C . ASP A 1 110 ? -4.909 -5.582 0.967 1.00 95.75 110 ASP A C 1
ATOM 901 O O . ASP A 1 110 ? -4.142 -6.374 1.520 1.00 95.75 110 ASP A O 1
ATOM 905 N N . VAL A 1 111 ? -4.889 -4.274 1.216 1.00 96.06 111 VAL A N 1
ATOM 906 C CA . VAL A 1 111 ? -4.015 -3.647 2.204 1.00 96.06 111 VAL A CA 1
ATOM 907 C C . VAL A 1 111 ? -4.833 -3.263 3.418 1.00 96.06 111 VAL A C 1
ATOM 909 O O . VAL A 1 111 ? -5.803 -2.513 3.309 1.00 96.06 111 VAL A O 1
ATOM 912 N N . HIS A 1 112 ? -4.374 -3.699 4.583 1.00 95.56 112 HIS A N 1
ATOM 913 C CA . HIS A 1 112 ? -4.918 -3.326 5.871 1.00 95.56 112 HIS A CA 1
ATOM 914 C C . HIS A 1 112 ? -3.783 -2.975 6.833 1.00 95.56 112 HIS A C 1
ATOM 916 O O . HIS A 1 112 ? -3.011 -3.828 7.268 1.00 95.56 112 HIS A O 1
ATOM 922 N N . ILE A 1 113 ? -3.673 -1.696 7.169 1.00 94.19 113 ILE A N 1
ATOM 923 C CA . ILE A 1 113 ? -2.700 -1.191 8.131 1.00 94.19 113 ILE A CA 1
ATOM 924 C C . ILE A 1 113 ? -3.472 -0.735 9.352 1.00 94.19 113 ILE A C 1
ATOM 926 O O . ILE A 1 113 ? -4.323 0.144 9.259 1.00 94.19 113 ILE A O 1
ATOM 930 N N . ASN A 1 114 ? -3.161 -1.323 10.493 1.00 92.94 114 ASN A N 1
ATOM 931 C CA . ASN A 1 114 ? -3.788 -1.032 11.760 1.00 92.94 114 ASN A CA 1
ATOM 932 C C . ASN A 1 114 ? -2.740 -0.458 12.720 1.00 92.94 114 ASN A C 1
ATOM 934 O O . ASN A 1 114 ? -1.689 -1.054 12.922 1.00 92.94 114 ASN A O 1
ATOM 938 N N . TYR A 1 115 ? -3.041 0.679 13.327 1.00 91.12 115 TYR A N 1
ATOM 939 C CA . TYR A 1 115 ? -2.320 1.256 14.443 1.00 91.12 115 TYR A CA 1
ATOM 940 C C . TYR A 1 115 ? -3.158 1.157 15.725 1.00 91.12 115 TYR A C 1
ATOM 942 O O . TYR A 1 115 ? -4.245 1.736 15.830 1.00 91.12 115 TYR A O 1
ATOM 950 N N . LYS A 1 116 ? -2.625 0.446 16.718 1.00 88.25 116 LYS A N 1
ATOM 951 C CA . LYS A 1 116 ? -3.201 0.293 18.054 1.00 88.25 116 LYS A CA 1
ATOM 952 C C . LYS A 1 116 ? -2.500 1.238 19.020 1.00 88.25 116 LYS A C 1
ATOM 954 O O . LYS A 1 116 ? -1.299 1.111 19.252 1.00 88.25 116 LYS A O 1
ATOM 959 N N . ASN A 1 117 ? -3.259 2.146 19.619 1.00 85.44 117 ASN A N 1
ATOM 960 C CA . ASN A 1 117 ? -2.730 3.022 20.654 1.00 85.44 117 ASN A CA 1
ATOM 961 C C . ASN A 1 117 ? -2.860 2.369 22.041 1.00 85.44 117 ASN A C 1
ATOM 963 O O . ASN A 1 117 ? -3.842 1.674 22.321 1.00 85.44 117 ASN A O 1
ATOM 967 N N . SER A 1 118 ? -1.913 2.646 22.937 1.00 80.00 118 SER A N 1
ATOM 968 C CA . SER A 1 118 ? -1.955 2.209 24.344 1.00 80.00 118 SER A CA 1
ATOM 969 C C . SER A 1 118 ? -3.201 2.678 25.111 1.00 80.00 118 SER A C 1
ATOM 971 O O . SER A 1 118 ? -3.685 2.000 26.013 1.00 80.00 118 SER A O 1
ATOM 973 N N . THR A 1 119 ? -3.766 3.820 24.720 1.00 76.69 119 THR A N 1
ATOM 974 C CA . THR A 1 119 ? -4.974 4.422 25.303 1.00 76.69 119 THR A CA 1
ATOM 975 C C . THR A 1 119 ? -6.278 3.745 24.861 1.00 76.69 119 THR A C 1
ATOM 977 O O . THR A 1 119 ? -7.352 4.136 25.319 1.00 76.69 119 THR A O 1
ATOM 980 N N . GLY A 1 120 ? -6.207 2.710 24.011 1.00 81.06 120 GLY A N 1
ATOM 981 C CA . GLY A 1 120 ? -7.331 1.812 23.717 1.00 81.06 120 GLY A CA 1
ATOM 982 C C . GLY A 1 120 ? -8.166 2.159 22.481 1.00 81.06 120 GLY A C 1
ATOM 983 O O . GLY A 1 120 ? -9.209 1.539 22.261 1.00 81.06 120 GLY A O 1
ATOM 984 N N . TYR A 1 121 ? -7.731 3.118 21.659 1.00 86.38 121 TYR A N 1
ATOM 985 C CA . TYR A 1 121 ? -8.308 3.346 20.332 1.00 86.38 121 TYR A CA 1
ATOM 986 C C . TYR A 1 121 ? -7.432 2.743 19.231 1.00 86.38 121 TYR A C 1
ATOM 988 O O . TYR A 1 121 ? -6.225 2.554 19.388 1.00 86.38 121 TYR A O 1
ATOM 996 N N . THR A 1 122 ? -8.064 2.442 18.102 1.00 89.88 122 THR A N 1
ATOM 997 C CA . THR A 1 122 ? -7.425 1.820 16.943 1.00 89.88 122 THR A CA 1
ATOM 998 C C . THR A 1 122 ? -7.682 2.680 15.713 1.00 89.88 122 THR A C 1
ATOM 1000 O O . THR A 1 122 ? -8.834 2.993 15.418 1.00 89.88 122 THR A O 1
ATOM 1003 N N . ILE A 1 123 ? -6.631 3.076 15.001 1.00 91.75 123 ILE A N 1
ATOM 1004 C CA . ILE A 1 123 ? -6.741 3.771 13.713 1.00 91.75 123 ILE A CA 1
ATOM 1005 C C . ILE A 1 123 ? -6.296 2.799 12.647 1.00 91.75 123 ILE A C 1
ATOM 1007 O O . ILE A 1 123 ? -5.210 2.243 12.756 1.00 91.75 123 ILE A O 1
ATOM 1011 N N . GLY A 1 124 ? -7.078 2.630 11.593 1.00 92.12 124 GLY A N 1
ATOM 1012 C CA . GLY A 1 124 ? -6.604 1.849 10.467 1.00 92.12 124 GLY A CA 1
ATOM 1013 C C . GLY A 1 124 ? -6.903 2.463 9.124 1.00 92.12 124 GLY A C 1
ATOM 1014 O O . GLY A 1 124 ? -7.769 3.324 8.961 1.00 92.12 124 GLY A O 1
ATOM 1015 N N . LEU A 1 125 ? -6.117 1.999 8.169 1.00 94.31 125 LEU A N 1
ATOM 1016 C CA . LEU A 1 125 ? -6.194 2.310 6.763 1.00 94.31 125 LEU A CA 1
ATOM 1017 C C . LEU A 1 125 ? -6.424 1.003 6.020 1.00 94.31 125 LEU A C 1
ATOM 1019 O O . LEU A 1 125 ? -5.674 0.042 6.181 1.00 94.31 125 LEU A O 1
ATOM 1023 N N . THR A 1 126 ? -7.451 0.987 5.186 1.00 94.81 126 THR A N 1
ATOM 1024 C CA . THR A 1 126 ? -7.774 -0.135 4.308 1.00 94.81 126 THR A CA 1
ATOM 1025 C C . THR A 1 126 ? -7.847 0.353 2.878 1.00 94.81 126 THR A C 1
ATOM 1027 O O . THR A 1 126 ? -8.403 1.422 2.631 1.00 94.81 126 THR A O 1
ATOM 1030 N N . CYS A 1 127 ? -7.345 -0.418 1.926 1.00 94.44 127 CYS A N 1
ATOM 1031 C CA . CYS A 1 127 ? -7.633 -0.177 0.518 1.00 94.44 127 CYS A CA 1
ATOM 1032 C C . CYS A 1 127 ? -7.536 -1.469 -0.283 1.00 94.44 127 CYS A C 1
ATOM 1034 O O . CYS A 1 127 ? -6.744 -2.358 0.033 1.00 94.44 127 CYS A O 1
ATOM 1036 N N . ASP A 1 128 ? -8.334 -1.555 -1.341 1.00 94.69 128 ASP A N 1
ATOM 1037 C CA . ASP A 1 128 ? -8.402 -2.766 -2.156 1.00 94.69 128 ASP A CA 1
ATOM 1038 C C . ASP A 1 128 ? -7.166 -2.904 -3.041 1.00 94.69 128 ASP A C 1
ATOM 1040 O O . ASP A 1 128 ? -6.720 -4.013 -3.333 1.00 94.69 128 ASP A O 1
ATOM 1044 N N . ASN A 1 129 ? -6.633 -1.776 -3.516 1.00 94.31 129 ASN A N 1
ATOM 1045 C CA . ASN A 1 129 ? -5.538 -1.766 -4.472 1.00 94.31 129 ASN A CA 1
ATOM 1046 C C . ASN A 1 129 ? -4.735 -0.461 -4.401 1.00 94.31 129 ASN A C 1
ATOM 1048 O O . ASN A 1 129 ? -5.310 0.628 -4.466 1.00 94.31 129 ASN A O 1
ATOM 1052 N N . ILE A 1 130 ? -3.412 -0.590 -4.349 1.00 95.19 130 ILE A N 1
ATOM 1053 C CA . ILE A 1 130 ? -2.430 0.476 -4.538 1.00 95.19 130 ILE A CA 1
ATOM 1054 C C . ILE A 1 130 ? -1.595 0.117 -5.761 1.00 95.19 130 ILE A C 1
ATOM 1056 O O . ILE A 1 130 ? -0.907 -0.901 -5.777 1.00 95.19 130 ILE A O 1
ATOM 1060 N N . GLN A 1 131 ? -1.609 0.975 -6.771 1.00 94.12 131 GLN A N 1
ATOM 1061 C CA . GLN A 1 131 ? -0.810 0.812 -7.978 1.00 94.12 131 GLN A CA 1
ATOM 1062 C C . GLN A 1 131 ? 0.208 1.930 -8.072 1.00 94.12 131 GLN A C 1
ATOM 1064 O O . GLN A 1 131 ? -0.142 3.103 -7.972 1.00 94.12 131 GLN A O 1
ATOM 1069 N N . ILE A 1 132 ? 1.459 1.560 -8.302 1.00 92.50 132 ILE A N 1
ATOM 1070 C CA . ILE A 1 132 ? 2.562 2.479 -8.545 1.00 92.50 132 ILE A CA 1
ATOM 1071 C C . ILE A 1 132 ? 3.110 2.144 -9.919 1.00 92.50 132 ILE A C 1
ATOM 1073 O O . ILE A 1 132 ? 3.545 1.018 -10.169 1.00 92.50 132 ILE A O 1
ATOM 1077 N N . SER A 1 133 ? 3.093 3.116 -10.818 1.00 89.19 133 SER A N 1
ATOM 1078 C CA . SER A 1 133 ? 3.627 2.944 -12.162 1.00 89.19 133 SER A CA 1
ATOM 1079 C C . SER A 1 133 ? 4.275 4.220 -12.655 1.00 89.19 133 SER A C 1
ATOM 1081 O O . SER A 1 133 ? 3.788 5.320 -12.401 1.00 89.19 133 SER A O 1
ATOM 1083 N N . THR A 1 134 ? 5.344 4.058 -13.417 1.00 83.69 134 THR A N 1
ATOM 1084 C CA . THR A 1 134 ? 5.946 5.149 -14.174 1.00 83.69 134 THR A CA 1
ATOM 1085 C C . THR A 1 134 ? 5.302 5.188 -15.555 1.00 83.69 134 THR A C 1
ATOM 1087 O O . THR A 1 134 ? 5.367 4.215 -16.304 1.00 83.69 134 THR A O 1
ATOM 1090 N N . GLU A 1 135 ? 4.660 6.302 -15.888 1.00 78.75 135 GLU A N 1
ATOM 1091 C CA . GLU A 1 135 ? 4.085 6.556 -17.207 1.00 78.75 135 GLU A CA 1
ATOM 1092 C C . GLU A 1 135 ? 4.896 7.660 -17.913 1.00 78.75 135 GLU A C 1
ATOM 1094 O O . GLU A 1 135 ? 5.307 8.636 -17.273 1.00 78.75 135 GLU A O 1
ATOM 1099 N N . PRO A 1 136 ? 5.159 7.539 -19.226 1.00 71.75 136 PRO A N 1
ATOM 1100 C CA . PRO A 1 136 ? 5.810 8.606 -19.977 1.00 71.75 136 PRO A CA 1
ATOM 1101 C C . PRO A 1 136 ? 4.876 9.819 -20.073 1.00 71.75 136 PRO A C 1
ATOM 1103 O O . PRO A 1 136 ? 3.705 9.691 -20.431 1.00 71.75 136 PRO A O 1
ATOM 1106 N N . PHE A 1 137 ? 5.393 11.010 -19.782 1.00 63.88 137 PHE A N 1
ATOM 1107 C CA . PHE A 1 137 ? 4.654 12.268 -19.829 1.00 63.88 137 PHE A CA 1
ATOM 1108 C C . PHE A 1 137 ? 5.407 13.264 -20.714 1.00 63.88 137 PHE A C 1
ATOM 1110 O O . PHE A 1 137 ? 6.284 13.983 -20.252 1.00 63.88 137 PHE A O 1
ATOM 1117 N N . HIS A 1 138 ? 5.057 13.304 -22.003 1.00 62.50 138 HIS A N 1
ATOM 1118 C CA . HIS A 1 138 ? 5.847 13.966 -23.054 1.00 62.50 138 HIS A CA 1
ATOM 1119 C C . HIS A 1 138 ? 7.266 13.379 -23.221 1.00 62.50 138 HIS A C 1
ATOM 1121 O O . HIS A 1 138 ? 7.760 12.640 -22.375 1.00 62.50 138 HIS A O 1
ATOM 1127 N N . ASP A 1 139 ? 7.925 13.684 -24.344 1.00 56.25 139 ASP A N 1
ATOM 1128 C CA . ASP A 1 139 ? 9.141 12.995 -24.823 1.00 56.25 139 ASP A CA 1
ATOM 1129 C C . ASP A 1 139 ? 10.366 13.045 -23.876 1.00 56.25 139 ASP A C 1
ATOM 1131 O O . ASP A 1 139 ? 11.386 12.417 -24.160 1.00 56.25 139 ASP A O 1
ATOM 1135 N N . THR A 1 140 ? 10.305 13.785 -22.761 1.00 56.22 140 THR A N 1
ATOM 1136 C CA . THR A 1 140 ? 11.450 14.030 -21.863 1.00 56.22 140 THR A CA 1
ATOM 1137 C C . THR A 1 140 ? 11.163 13.904 -20.364 1.00 56.22 140 THR A C 1
ATOM 1139 O O . THR A 1 140 ? 12.103 14.035 -19.575 1.00 56.22 140 THR A O 1
ATOM 1142 N N . ILE A 1 141 ? 9.916 13.668 -19.937 1.00 63.72 141 ILE A N 1
ATOM 1143 C CA . ILE A 1 141 ? 9.549 13.641 -18.512 1.00 63.72 141 ILE A CA 1
ATOM 1144 C C . ILE A 1 141 ? 8.830 12.330 -18.186 1.00 63.72 141 ILE A C 1
ATOM 1146 O O . ILE A 1 141 ? 7.899 11.918 -18.870 1.00 63.72 141 ILE A O 1
ATOM 1150 N N . ASN A 1 142 ? 9.247 11.683 -17.101 1.00 67.94 142 ASN A N 1
ATOM 1151 C CA . ASN A 1 142 ? 8.539 10.541 -16.536 1.00 67.94 142 ASN A CA 1
ATOM 1152 C C . ASN A 1 142 ? 7.608 11.036 -15.423 1.00 67.94 142 ASN A C 1
ATOM 1154 O O . ASN A 1 142 ? 8.010 11.832 -14.568 1.00 67.94 142 ASN A O 1
ATOM 1158 N N . ARG A 1 143 ? 6.361 10.564 -15.430 1.00 77.88 143 ARG A N 1
ATOM 1159 C CA . ARG A 1 143 ? 5.367 10.823 -14.386 1.00 77.88 143 ARG A CA 1
ATOM 1160 C C . ARG A 1 143 ? 5.203 9.548 -13.575 1.00 77.88 143 ARG A C 1
ATOM 1162 O O . ARG A 1 143 ? 4.827 8.512 -14.116 1.00 77.88 143 ARG A O 1
ATOM 1169 N N . GLN A 1 144 ? 5.475 9.619 -12.279 1.00 84.00 144 GLN A N 1
ATOM 1170 C CA . GLN A 1 144 ? 5.151 8.524 -11.376 1.00 84.00 144 GLN A CA 1
ATOM 1171 C C . GLN A 1 144 ? 3.709 8.704 -10.915 1.00 84.00 144 GLN A C 1
ATOM 1173 O O . GLN A 1 144 ? 3.349 9.746 -10.364 1.00 84.00 144 GLN A O 1
ATOM 1178 N N . ILE A 1 145 ? 2.881 7.703 -11.177 1.00 88.31 145 ILE A N 1
ATOM 1179 C CA . ILE A 1 145 ? 1.468 7.709 -10.820 1.00 88.31 145 ILE A CA 1
ATOM 1180 C C . ILE A 1 145 ? 1.245 6.690 -9.713 1.00 88.31 145 ILE A C 1
ATOM 1182 O O . ILE A 1 145 ? 1.655 5.534 -9.820 1.00 88.31 145 ILE A O 1
ATOM 1186 N N . PHE A 1 146 ? 0.575 7.143 -8.663 1.00 91.69 146 PHE A N 1
ATOM 1187 C CA . PHE A 1 146 ? 0.118 6.348 -7.541 1.00 91.69 146 PHE A CA 1
ATOM 1188 C C . PHE A 1 146 ? -1.407 6.356 -7.565 1.00 91.69 146 PHE A C 1
ATOM 1190 O O . PHE A 1 146 ? -2.021 7.406 -7.397 1.00 91.69 146 PHE A O 1
ATOM 1197 N N . ARG A 1 147 ? -2.028 5.202 -7.789 1.00 93.50 147 ARG A N 1
ATOM 1198 C CA . ARG A 1 147 ? -3.486 5.045 -7.774 1.00 93.50 147 ARG A CA 1
ATOM 1199 C C . ARG A 1 147 ? -3.873 4.209 -6.570 1.00 93.50 147 ARG A C 1
ATOM 1201 O O . ARG A 1 147 ? -3.388 3.093 -6.424 1.00 93.50 147 ARG A O 1
ATOM 1208 N N . ILE A 1 148 ? -4.734 4.743 -5.721 1.00 93.19 148 ILE A N 1
ATOM 1209 C CA . ILE A 1 148 ? -5.268 4.069 -4.542 1.00 93.19 148 ILE A CA 1
ATOM 1210 C C . ILE A 1 148 ? -6.772 3.959 -4.736 1.00 93.19 148 ILE A C 1
ATOM 1212 O O . ILE A 1 148 ? -7.459 4.975 -4.843 1.00 93.19 148 ILE A O 1
ATOM 1216 N N . ASN A 1 149 ? -7.284 2.735 -4.763 1.00 92.25 149 ASN A N 1
ATOM 1217 C CA . ASN A 1 149 ? -8.702 2.468 -4.964 1.00 92.25 149 ASN A CA 1
ATOM 1218 C C . ASN A 1 149 ? -9.350 1.998 -3.664 1.00 92.25 149 ASN A C 1
ATOM 1220 O O . ASN A 1 149 ? -8.770 1.201 -2.924 1.00 92.25 149 ASN A O 1
ATOM 1224 N N . ASN A 1 150 ? -10.575 2.469 -3.428 1.00 91.12 150 ASN A N 1
ATOM 1225 C CA . ASN A 1 150 ? -11.372 2.171 -2.238 1.00 91.12 150 ASN A CA 1
ATOM 1226 C C . ASN A 1 150 ? -10.602 2.431 -0.937 1.00 91.12 150 ASN A C 1
ATOM 1228 O O . ASN A 1 150 ? -10.595 1.611 -0.026 1.00 91.12 150 ASN A O 1
ATOM 1232 N N . LEU A 1 151 ? -9.951 3.593 -0.850 1.00 91.50 151 LEU A N 1
ATOM 1233 C CA . LEU A 1 151 ? -9.284 4.032 0.367 1.00 91.50 151 LEU A CA 1
ATOM 1234 C C . LEU A 1 151 ? -10.318 4.280 1.468 1.00 91.50 151 LEU A C 1
ATOM 1236 O O . LEU A 1 151 ? -11.185 5.144 1.342 1.00 91.50 151 LEU A O 1
ATOM 1240 N N . GLY A 1 152 ? -10.187 3.540 2.560 1.00 91.38 152 GLY A N 1
ATOM 1241 C CA . GLY A 1 152 ? -10.946 3.703 3.786 1.00 91.38 152 GLY A CA 1
ATOM 1242 C C . GLY A 1 152 ? -10.020 4.017 4.952 1.00 91.38 152 GLY A C 1
ATOM 1243 O O . GLY A 1 152 ? -8.920 3.478 5.053 1.00 91.38 152 GLY A O 1
ATOM 1244 N N . ILE A 1 153 ? -10.478 4.889 5.841 1.00 92.50 153 ILE A N 1
ATOM 1245 C CA . ILE A 1 153 ? -9.811 5.191 7.108 1.00 92.50 153 ILE A CA 1
ATOM 1246 C C . ILE A 1 153 ? -10.852 5.018 8.194 1.00 92.50 153 ILE A C 1
ATOM 1248 O O . ILE A 1 153 ? -11.926 5.617 8.115 1.00 92.50 153 ILE A O 1
ATOM 1252 N N . TYR A 1 154 ? -10.548 4.217 9.203 1.00 92.44 154 TYR A N 1
ATOM 1253 C CA . TYR A 1 154 ? -11.440 3.980 10.327 1.00 92.44 154 TYR A CA 1
ATOM 1254 C C . TYR A 1 154 ? -10.773 4.354 11.645 1.00 92.44 154 TYR A C 1
ATOM 1256 O O . TYR A 1 154 ? -9.547 4.360 11.772 1.00 92.44 154 TYR A O 1
ATOM 1264 N N . LEU A 1 155 ? -11.613 4.697 12.617 1.00 91.50 155 LEU A N 1
ATOM 1265 C CA . LEU A 1 155 ? -11.197 4.922 13.991 1.00 91.50 155 LEU A CA 1
ATOM 1266 C C . LEU A 1 155 ? -12.172 4.201 14.904 1.00 91.50 155 LEU A C 1
ATOM 1268 O O . LEU A 1 155 ? -13.336 4.602 15.013 1.00 91.50 155 LEU A O 1
ATOM 1272 N N . ASP A 1 156 ? -11.664 3.164 15.556 1.00 89.06 156 ASP A N 1
ATOM 1273 C CA . ASP A 1 156 ? -12.424 2.295 16.438 1.00 89.06 156 ASP A CA 1
ATOM 1274 C C . ASP A 1 156 ? -12.113 2.600 17.896 1.00 89.06 156 ASP A C 1
ATOM 1276 O O . ASP A 1 156 ? -10.970 2.855 18.289 1.00 89.06 156 ASP A O 1
ATOM 1280 N N . ILE A 1 157 ? -13.170 2.562 18.699 1.00 79.69 157 ILE A N 1
ATOM 1281 C CA . ILE A 1 157 ? -13.138 2.801 20.135 1.00 79.69 157 ILE A CA 1
ATOM 1282 C C . ILE A 1 157 ? -13.723 1.540 20.760 1.00 79.69 157 ILE A C 1
ATOM 1284 O O . ILE A 1 157 ? -14.930 1.307 20.663 1.00 79.69 157 ILE A O 1
ATOM 1288 N N . ASN A 1 158 ? -12.855 0.733 21.377 1.00 68.19 158 ASN A N 1
ATOM 1289 C CA . ASN A 1 158 ? -13.111 -0.638 21.836 1.00 68.19 158 ASN A CA 1
ATOM 1290 C C . ASN A 1 158 ? -13.189 -1.677 20.699 1.00 68.19 158 ASN A C 1
ATOM 1292 O O . ASN A 1 158 ? -13.547 -1.349 19.571 1.00 68.19 158 ASN A O 1
ATOM 1296 N N . ASN A 1 159 ? -12.873 -2.941 21.020 1.00 63.22 159 ASN A N 1
ATOM 1297 C CA . ASN A 1 159 ? -12.824 -4.100 20.109 1.00 63.22 159 ASN A CA 1
ATOM 1298 C C . ASN A 1 159 ? -14.211 -4.507 19.555 1.00 63.22 159 ASN A C 1
ATOM 1300 O O . ASN A 1 159 ? -14.675 -5.631 19.751 1.00 63.22 159 ASN A O 1
ATOM 1304 N N . SER A 1 160 ? -14.904 -3.585 18.892 1.00 65.19 160 SER A N 1
ATOM 1305 C CA . SER A 1 160 ? -16.063 -3.871 18.052 1.00 65.19 160 SER A CA 1
ATOM 1306 C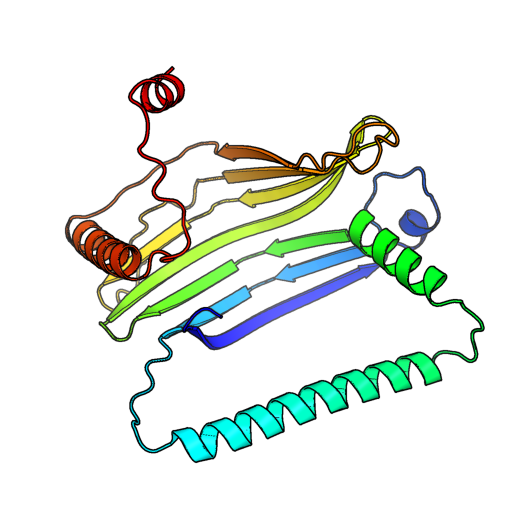 C . SER A 1 160 ? -15.635 -4.763 16.888 1.00 65.19 160 SER A C 1
ATOM 1308 O O . SER A 1 160 ? -14.559 -4.590 16.323 1.00 65.19 160 SER A O 1
ATOM 1310 N N . SER A 1 161 ? -16.495 -5.700 16.490 1.00 66.56 161 SER A N 1
ATOM 1311 C CA . SER A 1 161 ? -16.259 -6.548 15.317 1.00 66.56 161 SER A CA 1
ATOM 1312 C C . SER A 1 161 ? -16.401 -5.802 13.985 1.00 66.56 161 SER A C 1
ATOM 1314 O O . SER A 1 161 ? -16.094 -6.369 12.942 1.00 66.56 161 SER A O 1
ATOM 1316 N N . ALA A 1 162 ? -16.916 -4.569 13.998 1.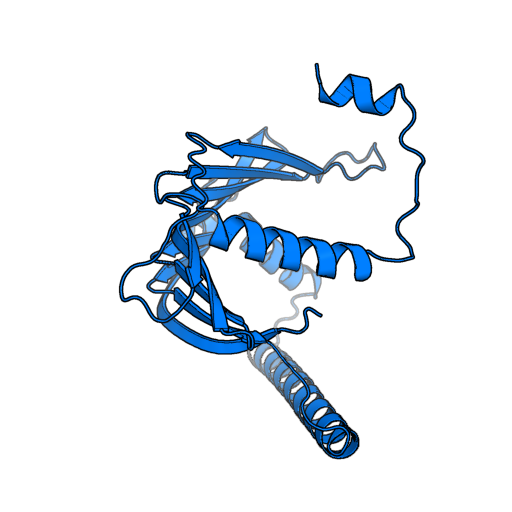00 81.38 162 ALA A N 1
ATOM 1317 C CA . 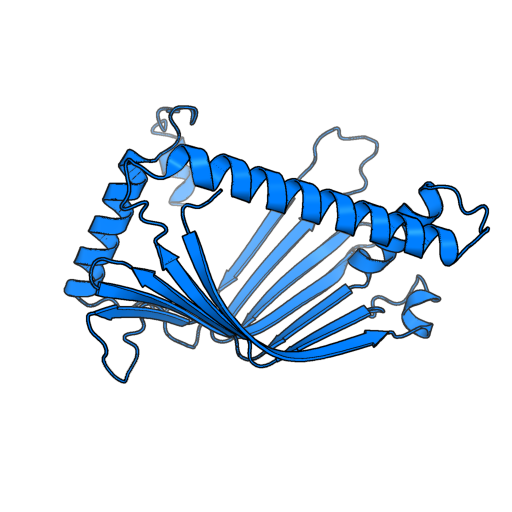ALA A 1 162 ? -17.110 -3.743 12.811 1.00 81.38 162 ALA A CA 1
ATOM 1318 C C . ALA A 1 162 ? -16.383 -2.400 12.947 1.00 81.38 162 ALA A C 1
ATOM 1320 O O . ALA A 1 162 ? -16.546 -1.718 13.965 1.00 81.38 162 ALA A O 1
ATOM 1321 N N . HIS A 1 163 ? -15.649 -2.032 11.892 1.00 87.25 163 HIS A N 1
ATOM 1322 C CA . HIS A 1 163 ? -14.901 -0.782 11.791 1.00 87.25 163 HIS A CA 1
ATOM 1323 C C . HIS A 1 163 ? -15.821 0.431 11.605 1.00 87.25 163 HIS A C 1
ATOM 1325 O O . HIS A 1 163 ? -16.721 0.443 10.759 1.00 87.25 163 HIS A O 1
ATOM 1331 N N . SER A 1 164 ? -15.558 1.487 12.368 1.00 89.25 164 SER A N 1
ATOM 1332 C CA . SER A 1 164 ? -16.214 2.785 12.274 1.00 89.25 164 SER A CA 1
ATOM 1333 C C . SER A 1 164 ? -15.419 3.693 11.332 1.00 89.25 164 SER A C 1
ATOM 1335 O O . SER A 1 164 ? -14.515 4.429 11.739 1.00 89.25 164 SER A O 1
ATOM 1337 N N . TYR A 1 165 ? -15.750 3.629 10.041 1.00 89.81 165 TYR A N 1
ATOM 1338 C CA . TYR A 1 165 ? -15.078 4.398 8.992 1.00 89.81 165 TYR A CA 1
ATOM 1339 C C . TYR A 1 165 ? -15.332 5.906 9.111 1.00 89.81 165 TYR A C 1
ATOM 1341 O O . TYR A 1 165 ? -16.474 6.356 9.051 1.00 89.81 165 TYR A O 1
ATOM 1349 N N . ILE A 1 166 ? -14.242 6.670 9.210 1.00 89.81 166 ILE A N 1
ATOM 1350 C CA . ILE A 1 166 ? -14.212 8.126 9.024 1.00 89.81 166 ILE A CA 1
ATOM 1351 C C . ILE A 1 166 ? -14.256 8.455 7.536 1.00 89.81 166 ILE A C 1
ATOM 1353 O O . ILE A 1 166 ? -15.021 9.313 7.102 1.00 89.81 166 ILE A O 1
ATOM 1357 N N . LEU A 1 167 ? -13.428 7.756 6.762 1.00 88.12 167 LEU A N 1
ATOM 1358 C CA . LEU A 1 167 ? -13.379 7.830 5.313 1.00 88.12 167 LEU A CA 1
ATOM 1359 C C . LEU A 1 167 ? -13.911 6.507 4.768 1.00 88.12 167 LEU A C 1
ATOM 1361 O O . LEU A 1 167 ? -13.355 5.450 5.065 1.00 88.12 167 LEU A O 1
ATOM 1365 N N . SER A 1 168 ? -15.005 6.556 4.012 1.00 84.00 168 SER A N 1
ATOM 1366 C CA . SER A 1 168 ? -15.650 5.340 3.506 1.00 84.00 168 SER A CA 1
ATOM 1367 C C . SER A 1 168 ? -14.855 4.670 2.374 1.00 84.00 168 SER A C 1
ATOM 1369 O O . SER A 1 168 ? -14.144 5.333 1.624 1.00 84.00 168 SER A O 1
ATOM 1371 N N . LEU A 1 169 ? -15.020 3.353 2.204 1.00 80.06 169 LEU A N 1
ATOM 1372 C CA . LEU A 1 169 ? -14.411 2.526 1.144 1.00 80.06 169 LEU A CA 1
ATOM 1373 C C . LEU A 1 169 ? -15.000 2.801 -0.258 1.00 80.06 169 LEU A C 1
ATOM 1375 O O . LEU A 1 169 ? -15.529 1.914 -0.922 1.00 80.06 169 LEU A O 1
ATOM 1379 N N . ARG A 1 170 ? -15.006 4.060 -0.689 1.00 81.88 170 ARG A N 1
ATOM 1380 C CA . ARG A 1 170 ? -15.465 4.499 -2.022 1.00 81.88 170 ARG A CA 1
ATOM 1381 C C . ARG A 1 170 ? -14.525 5.519 -2.651 1.00 81.88 170 ARG A C 1
ATOM 1383 O O . ARG A 1 170 ? -14.646 5.844 -3.828 1.00 81.88 170 ARG A O 1
ATOM 1390 N N . ASN A 1 171 ? -13.581 6.017 -1.859 1.00 82.25 171 ASN A N 1
ATOM 1391 C CA . ASN A 1 171 ? -12.629 7.015 -2.289 1.00 82.25 171 ASN A CA 1
ATOM 1392 C C . ASN A 1 171 ? -11.601 6.364 -3.205 1.00 82.25 171 ASN A C 1
ATOM 1394 O O . ASN A 1 171 ? -10.953 5.387 -2.834 1.00 82.25 171 ASN A O 1
ATOM 1398 N N . SER A 1 172 ? -11.434 6.935 -4.389 1.00 86.56 172 SER A N 1
ATOM 1399 C CA . SER A 1 172 ? -10.275 6.663 -5.231 1.00 86.56 172 SER A CA 1
ATOM 1400 C C . SER A 1 172 ? -9.409 7.911 -5.252 1.00 86.56 172 SER A C 1
ATOM 1402 O O . SER A 1 172 ? -9.931 9.018 -5.405 1.00 86.56 172 SER A O 1
ATOM 1404 N N . MET A 1 173 ? -8.110 7.722 -5.060 1.00 88.19 173 MET A N 1
ATOM 1405 C CA . MET A 1 173 ? -7.107 8.774 -5.048 1.00 88.19 173 MET A CA 1
ATOM 1406 C C . MET A 1 173 ? -6.070 8.467 -6.120 1.00 88.19 173 MET A C 1
ATOM 1408 O O . MET A 1 173 ? -5.480 7.390 -6.128 1.00 88.19 173 MET A O 1
ATOM 1412 N N . GLU A 1 174 ? -5.826 9.419 -7.009 1.00 89.69 174 GLU A N 1
ATOM 1413 C CA . GLU A 1 174 ? -4.693 9.381 -7.923 1.00 89.69 174 GLU A CA 1
ATOM 1414 C C . GLU A 1 174 ? -3.735 10.507 -7.557 1.00 89.69 174 GLU A C 1
ATOM 1416 O O . GLU A 1 174 ? -4.102 11.680 -7.574 1.00 89.69 174 GLU A O 1
ATOM 1421 N N . ILE A 1 175 ? -2.503 10.145 -7.223 1.00 86.31 175 ILE A N 1
ATOM 1422 C CA . ILE A 1 175 ? -1.404 11.075 -7.019 1.00 86.31 175 ILE A CA 1
ATOM 1423 C C . ILE A 1 175 ? -0.466 10.946 -8.204 1.00 86.31 175 ILE A C 1
ATOM 1425 O O . ILE A 1 175 ? 0.008 9.867 -8.547 1.00 86.31 175 ILE A O 1
ATOM 1429 N N . SER A 1 176 ? -0.144 12.080 -8.794 1.00 84.25 176 SER A N 1
ATOM 1430 C CA . SER A 1 176 ? 0.870 12.197 -9.814 1.00 84.25 176 SER A CA 1
ATOM 1431 C C . SER A 1 176 ? 2.026 13.025 -9.310 1.00 84.25 176 SER A C 1
ATOM 1433 O O . SER A 1 176 ? 1.864 14.210 -9.012 1.00 84.25 176 SER A O 1
ATOM 1435 N N . LEU A 1 177 ? 3.204 12.421 -9.344 1.00 80.31 177 LEU A N 1
ATOM 1436 C CA . LEU A 1 177 ? 4.464 13.104 -9.152 1.00 80.31 177 LEU A CA 1
ATOM 1437 C C . LEU A 1 177 ? 5.145 13.275 -10.510 1.00 80.31 177 LEU A C 1
A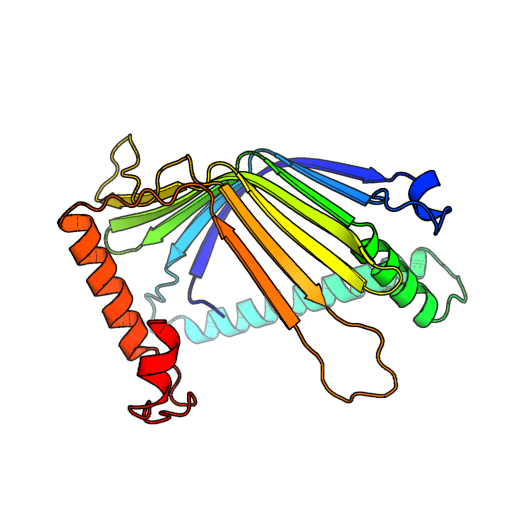TOM 1439 O O . LEU A 1 177 ? 5.524 12.294 -11.156 1.00 80.31 177 LEU A O 1
ATOM 1443 N N . LYS A 1 178 ? 5.319 14.524 -10.944 1.00 72.62 178 LYS A N 1
ATOM 1444 C CA . LYS A 1 178 ? 6.174 14.830 -12.095 1.00 72.62 178 LYS A CA 1
ATOM 1445 C C . LYS A 1 178 ? 7.529 15.291 -11.590 1.00 72.62 178 LYS A C 1
ATOM 1447 O O . LYS A 1 178 ? 7.608 16.207 -10.769 1.00 72.62 178 LYS A O 1
ATOM 1452 N N . HIS A 1 179 ? 8.581 14.668 -12.106 1.00 63.41 179 HIS A N 1
ATOM 1453 C CA . HIS A 1 179 ? 9.952 15.076 -11.841 1.00 63.41 179 HIS A CA 1
ATOM 1454 C C . HIS A 1 179 ? 10.628 15.499 -13.146 1.00 63.41 179 HIS A C 1
ATOM 1456 O O . HIS A 1 179 ? 10.840 14.686 -14.047 1.00 63.41 179 HIS A O 1
ATOM 1462 N N . ASN A 1 180 ? 10.988 16.777 -13.251 1.00 53.31 180 ASN A N 1
ATOM 1463 C CA . ASN A 1 180 ? 11.674 17.304 -14.428 1.00 53.31 180 ASN A CA 1
ATOM 1464 C C . ASN A 1 180 ? 13.172 16.994 -14.344 1.00 53.31 180 ASN A C 1
ATOM 1466 O O . ASN A 1 180 ? 13.924 17.730 -13.710 1.00 53.31 180 ASN A O 1
ATOM 1470 N N . HIS A 1 181 ? 13.626 15.922 -15.002 1.00 46.91 181 HIS A N 1
ATOM 1471 C CA . HIS A 1 181 ? 15.043 15.536 -14.961 1.00 46.91 181 HIS A CA 1
ATOM 1472 C C . HIS A 1 181 ? 15.934 16.210 -16.025 1.00 46.91 181 HIS A C 1
ATOM 1474 O O . HIS A 1 181 ? 17.150 16.035 -15.985 1.00 46.91 181 HIS A O 1
ATOM 1480 N N . PHE A 1 182 ? 15.381 17.007 -16.949 1.00 38.47 182 PHE A N 1
ATOM 1481 C CA . PHE A 1 182 ? 16.150 17.595 -18.054 1.00 38.47 182 PHE A CA 1
ATOM 1482 C C . PHE A 1 182 ? 15.751 19.035 -18.388 1.00 38.47 182 PHE A C 1
ATOM 1484 O O . PHE A 1 182 ? 15.056 19.295 -19.364 1.00 38.47 182 PHE A O 1
ATOM 1491 N N . LEU A 1 183 ? 16.310 19.993 -17.651 1.00 37.00 183 LEU A N 1
ATOM 1492 C CA . LEU A 1 183 ? 16.638 21.300 -18.216 1.00 37.00 183 LEU A CA 1
ATOM 1493 C C . LEU A 1 183 ? 18.056 21.666 -17.780 1.00 37.00 183 LEU A C 1
ATOM 1495 O O . LEU A 1 183 ? 18.277 22.248 -16.726 1.00 37.00 183 LEU A O 1
ATOM 1499 N N . VAL A 1 184 ? 19.023 21.372 -18.651 1.00 39.12 184 VAL A N 1
ATOM 1500 C CA . VAL A 1 184 ? 20.444 21.762 -18.529 1.00 39.12 184 VAL A CA 1
ATOM 1501 C C . VAL A 1 184 ? 20.628 23.289 -18.361 1.00 39.12 184 VAL A C 1
ATOM 1503 O O . VAL A 1 184 ? 21.712 23.745 -18.016 1.00 39.12 184 VAL A O 1
ATOM 1506 N N . ASN A 1 185 ? 19.561 24.085 -18.511 1.00 38.72 185 ASN A N 1
ATOM 1507 C CA . ASN A 1 185 ? 19.583 25.543 -18.407 1.00 38.72 185 ASN A CA 1
ATOM 1508 C C . ASN A 1 185 ? 18.825 26.139 -17.204 1.00 38.72 185 ASN A C 1
ATOM 1510 O O . ASN A 1 185 ? 18.842 27.359 -17.053 1.00 38.72 185 ASN A O 1
ATOM 1514 N N . GLN A 1 186 ? 18.186 25.344 -16.335 1.00 44.84 186 GLN A N 1
ATOM 1515 C CA . GLN A 1 186 ? 17.530 25.863 -15.125 1.00 44.84 186 GLN A CA 1
ATOM 1516 C C . GLN A 1 186 ? 17.966 25.061 -13.895 1.00 44.84 186 GLN A C 1
ATOM 1518 O O . GLN A 1 186 ? 17.781 23.854 -13.820 1.00 44.84 186 GLN A O 1
ATOM 1523 N N . LYS A 1 187 ? 18.577 25.746 -12.922 1.00 45.41 187 LYS A N 1
ATOM 1524 C CA . LYS A 1 187 ? 19.123 25.179 -11.673 1.00 45.41 187 LYS A CA 1
ATOM 1525 C C . LYS A 1 187 ? 18.054 24.749 -10.653 1.00 45.41 187 LYS A C 1
ATOM 1527 O O . LYS A 1 187 ? 18.373 24.586 -9.479 1.00 45.41 187 LYS A O 1
ATOM 1532 N N . GLU A 1 188 ? 16.801 24.598 -11.059 1.00 46.78 188 GLU A N 1
ATOM 1533 C CA . GLU A 1 188 ? 15.692 24.397 -10.130 1.00 46.78 188 GLU A CA 1
ATOM 1534 C C . GLU A 1 188 ? 15.032 23.044 -10.379 1.00 46.78 188 GLU A C 1
ATOM 1536 O O . GLU A 1 188 ? 14.438 22.797 -11.427 1.00 46.78 188 GLU A O 1
ATOM 1541 N N . TYR A 1 189 ? 15.151 22.157 -9.391 1.00 53.56 189 TYR A N 1
ATOM 1542 C CA . TYR A 1 189 ? 14.342 20.949 -9.317 1.00 53.56 189 TYR A CA 1
ATOM 1543 C C . TYR A 1 189 ? 12.901 21.372 -9.034 1.00 53.56 189 TYR A C 1
ATOM 1545 O O . TYR A 1 189 ? 12.619 21.942 -7.979 1.00 53.56 189 TYR A O 1
ATOM 1553 N N . HIS A 1 190 ? 11.996 21.107 -9.973 1.00 59.38 190 HIS A N 1
ATOM 1554 C CA . HIS A 1 190 ? 10.572 21.343 -9.779 1.00 59.38 190 HIS A CA 1
ATOM 1555 C C . HIS A 1 190 ? 9.855 20.003 -9.628 1.00 59.38 190 HIS A C 1
ATOM 1557 O O . HIS A 1 190 ? 9.902 19.163 -10.530 1.00 59.38 190 HIS A O 1
ATOM 1563 N N . TYR A 1 191 ? 9.221 19.813 -8.473 1.00 65.44 191 TYR A N 1
ATOM 1564 C CA . TYR A 1 191 ? 8.307 18.707 -8.224 1.00 65.44 191 TYR A CA 1
ATOM 1565 C C . TYR A 1 191 ? 6.889 19.243 -8.371 1.00 65.44 191 TYR A C 1
ATOM 1567 O O . TYR A 1 191 ? 6.468 20.094 -7.587 1.00 65.44 191 TYR A O 1
ATOM 1575 N N . GLU A 1 192 ? 6.157 18.747 -9.365 1.00 72.44 192 GLU A N 1
ATOM 1576 C CA . GLU A 1 192 ? 4.719 18.996 -9.449 1.00 72.44 192 GLU A CA 1
ATOM 1577 C C . GLU A 1 192 ? 3.982 17.830 -8.802 1.00 72.44 192 GLU A C 1
ATOM 1579 O O . GLU A 1 192 ? 4.197 16.666 -9.157 1.00 72.44 192 GLU A O 1
ATOM 1584 N N . PHE A 1 193 ? 3.104 18.166 -7.862 1.00 78.81 193 PHE A N 1
ATOM 1585 C CA . PHE A 1 193 ? 2.213 17.233 -7.196 1.00 78.81 193 PHE A CA 1
ATOM 1586 C C . PHE A 1 193 ? 0.779 17.545 -7.616 1.00 78.81 193 PHE A C 1
ATOM 1588 O O . PHE A 1 193 ? 0.276 18.641 -7.369 1.00 78.81 193 PHE A O 1
ATOM 1595 N N . GLU A 1 194 ? 0.125 16.576 -8.243 1.00 83.44 194 GLU A N 1
ATOM 1596 C CA . GLU A 1 194 ? -1.290 16.643 -8.601 1.00 83.44 194 GLU A CA 1
ATOM 1597 C C . GLU A 1 194 ? -2.013 15.495 -7.898 1.00 83.44 194 GLU A C 1
ATOM 1599 O O . GLU A 1 194 ? -1.596 14.345 -8.016 1.00 83.44 194 GLU A O 1
ATOM 1604 N N . CYS A 1 195 ? -3.072 15.804 -7.148 1.00 85.69 195 CYS A N 1
ATOM 1605 C CA . CYS A 1 195 ? -3.888 14.814 -6.452 1.00 85.69 195 CYS A CA 1
ATOM 1606 C C . CYS A 1 195 ? -5.343 14.958 -6.894 1.00 85.69 195 CYS A C 1
ATOM 1608 O O . CYS A 1 195 ? -5.933 16.031 -6.757 1.00 85.69 195 CYS A O 1
ATOM 1610 N N . LEU A 1 196 ? -5.904 13.876 -7.424 1.00 86.88 196 LEU A N 1
ATOM 1611 C CA . LEU A 1 196 ? -7.295 13.769 -7.843 1.00 86.88 196 LEU A CA 1
ATOM 1612 C C . LEU A 1 196 ? -8.014 12.802 -6.904 1.00 86.88 196 LEU A C 1
ATOM 1614 O O . LEU A 1 196 ? -7.548 11.686 -6.679 1.00 86.88 196 LEU A O 1
ATOM 1618 N N . ILE A 1 197 ? -9.145 13.236 -6.349 1.00 85.69 197 ILE A N 1
ATOM 1619 C CA . ILE A 1 197 ? -9.962 12.448 -5.419 1.00 85.69 197 ILE A CA 1
ATOM 1620 C C . ILE A 1 197 ? -11.399 12.489 -5.925 1.00 85.69 197 ILE A C 1
ATOM 1622 O O . ILE A 1 197 ? -11.969 13.572 -6.052 1.00 85.69 197 ILE A O 1
ATOM 1626 N N . ASN A 1 198 ? -11.971 11.322 -6.228 1.00 74.56 198 ASN A N 1
ATOM 1627 C CA . ASN A 1 198 ? -13.203 11.267 -7.019 1.00 74.56 198 ASN A CA 1
ATOM 1628 C C . ASN A 1 198 ? -14.506 11.409 -6.219 1.00 74.56 198 ASN A C 1
ATOM 1630 O O . ASN A 1 198 ? -15.481 11.806 -6.833 1.00 74.56 198 ASN A O 1
ATOM 1634 N N . ASP A 1 199 ? -14.537 11.170 -4.899 1.00 69.94 199 ASP A N 1
ATOM 1635 C CA . ASP A 1 199 ? -15.739 11.362 -4.059 1.00 69.94 199 ASP A CA 1
ATOM 1636 C C . ASP A 1 199 ? -15.390 11.331 -2.557 1.00 69.94 199 ASP A C 1
ATOM 1638 O O . ASP A 1 199 ? -15.446 10.281 -1.916 1.00 69.94 199 ASP A O 1
ATOM 1642 N N . LEU A 1 200 ? -15.024 12.483 -1.981 1.00 78.69 200 LEU A N 1
ATOM 1643 C CA . LEU A 1 200 ? -14.628 12.585 -0.570 1.00 78.69 200 LEU A CA 1
ATOM 1644 C C . LEU A 1 200 ? -15.842 12.544 0.381 1.00 78.69 200 LEU A C 1
ATOM 1646 O O . LEU A 1 200 ? -16.415 13.583 0.705 1.00 78.69 200 LEU A O 1
ATOM 1650 N N . ASP A 1 201 ? -16.217 11.353 0.860 1.00 80.94 201 ASP A N 1
ATOM 1651 C CA . ASP A 1 201 ? -17.251 11.168 1.899 1.00 80.94 201 ASP A CA 1
ATOM 1652 C C . ASP A 1 201 ? -16.615 10.938 3.278 1.00 80.94 201 ASP A C 1
ATOM 1654 O O . ASP A 1 201 ? -16.130 9.840 3.579 1.00 80.94 201 ASP A O 1
ATOM 1658 N N . ILE A 1 202 ? -16.628 11.990 4.104 1.00 83.88 202 ILE A N 1
ATOM 1659 C CA . ILE A 1 202 ? -16.115 11.985 5.478 1.00 83.88 202 ILE A CA 1
ATOM 1660 C C . ILE A 1 202 ? -17.286 11.992 6.459 1.00 83.88 202 ILE A C 1
ATOM 1662 O O . ILE A 1 202 ? -18.117 12.904 6.451 1.00 83.88 202 ILE A O 1
ATOM 1666 N N . LYS A 1 203 ? -17.317 11.009 7.360 1.00 85.94 203 LYS A N 1
ATOM 1667 C CA . LYS A 1 203 ? -18.321 10.888 8.422 1.00 85.94 203 LYS A CA 1
ATOM 1668 C C . LYS A 1 203 ? -17.641 10.610 9.750 1.00 85.94 203 LYS A C 1
ATOM 1670 O O . LYS A 1 203 ? -17.098 9.537 9.951 1.00 85.94 203 LYS A O 1
ATOM 1675 N N . CYS A 1 204 ? -17.728 11.553 10.679 1.00 85.69 204 CYS A N 1
ATOM 1676 C CA . CYS A 1 204 ? -17.185 11.380 12.023 1.00 85.69 204 CYS A CA 1
ATOM 1677 C C . CYS A 1 204 ? -18.305 11.413 13.058 1.00 85.69 204 CYS A C 1
ATOM 1679 O O . CYS A 1 204 ? -19.177 12.284 13.014 1.00 85.69 204 CYS A O 1
ATOM 1681 N N . ASN A 1 205 ? -18.248 10.508 14.031 1.00 87.62 205 ASN A N 1
ATOM 1682 C CA . ASN A 1 205 ? -19.055 10.620 15.241 1.00 87.62 205 ASN A CA 1
ATOM 1683 C C . ASN A 1 205 ? -18.359 11.513 16.293 1.00 87.62 205 ASN A C 1
ATOM 1685 O O . ASN A 1 205 ? -17.182 11.857 16.170 1.00 87.62 205 ASN A O 1
ATOM 1689 N N . ILE A 1 206 ? -19.093 11.911 17.337 1.00 86.56 206 ILE A N 1
ATOM 1690 C CA . ILE A 1 206 ? -18.592 12.834 18.372 1.00 86.56 206 ILE A CA 1
ATOM 1691 C C . ILE A 1 206 ? -17.360 12.278 19.101 1.00 86.56 206 ILE A C 1
ATOM 1693 O O . ILE A 1 206 ? -16.435 13.035 19.391 1.00 86.56 206 ILE A O 1
ATOM 1697 N N . GLU A 1 207 ? -17.319 10.976 19.379 1.00 85.62 207 GLU A N 1
ATOM 1698 C CA . GLU A 1 207 ? -16.188 10.363 20.082 1.00 85.62 207 GLU A CA 1
ATOM 1699 C C . GLU A 1 207 ? -14.935 10.306 19.196 1.00 85.62 207 GLU A C 1
ATOM 1701 O O . GLU A 1 207 ? -13.842 10.649 19.644 1.00 85.62 207 GLU A O 1
ATOM 1706 N N . GLN A 1 208 ? -15.096 10.000 17.907 1.00 87.25 208 GLN A N 1
ATOM 1707 C CA . GLN A 1 208 ? -14.019 10.088 16.921 1.00 87.25 208 GLN A CA 1
ATOM 1708 C C . GLN A 1 208 ? -13.480 11.517 16.818 1.00 87.25 208 GLN A C 1
ATOM 1710 O O . GLN A 1 208 ? -12.269 11.711 16.825 1.00 87.25 208 GLN A O 1
ATOM 1715 N N . ILE A 1 209 ? -14.353 12.532 16.793 1.00 85.44 209 ILE A N 1
ATOM 1716 C CA . ILE A 1 209 ? -13.931 13.942 16.782 1.00 85.44 209 ILE A CA 1
ATOM 1717 C C . ILE A 1 209 ? -13.091 14.272 18.022 1.00 85.44 209 ILE A C 1
ATOM 1719 O O . ILE A 1 209 ? -12.049 14.910 17.890 1.00 85.44 209 ILE A O 1
ATOM 1723 N N . ARG A 1 210 ? -13.497 13.824 19.218 1.00 84.88 210 ARG A N 1
ATOM 1724 C CA . ARG A 1 210 ? -12.720 14.046 20.452 1.00 84.88 210 ARG A CA 1
ATOM 1725 C C . ARG A 1 210 ? -11.323 13.436 20.367 1.00 84.88 210 ARG A C 1
ATOM 1727 O O . ARG A 1 210 ? -10.353 14.106 20.712 1.00 84.88 210 ARG A O 1
ATOM 1734 N N . ILE A 1 211 ? -11.212 12.203 19.878 1.00 83.56 211 ILE A N 1
ATOM 1735 C CA . ILE A 1 211 ? -9.918 11.524 19.734 1.00 83.56 211 ILE A CA 1
ATOM 1736 C C . ILE A 1 211 ? -9.046 12.232 18.696 1.00 83.56 211 ILE A C 1
ATOM 1738 O O . ILE A 1 211 ? -7.887 12.524 18.977 1.00 83.56 211 ILE A O 1
ATOM 1742 N N . LEU A 1 212 ? -9.601 12.587 17.534 1.00 84.38 212 LEU A N 1
ATOM 1743 C CA . LEU A 1 212 ? -8.872 13.328 16.500 1.00 84.38 212 LEU A CA 1
ATOM 1744 C C . LEU A 1 212 ? -8.358 14.678 17.020 1.00 84.38 212 LEU A C 1
ATOM 1746 O O . LEU A 1 212 ? -7.223 15.052 16.734 1.00 84.38 212 LEU A O 1
ATOM 1750 N N . ILE A 1 213 ? -9.155 15.395 17.819 1.00 83.38 213 ILE A N 1
ATOM 1751 C CA . ILE A 1 213 ? -8.717 16.636 18.473 1.00 83.38 213 ILE A CA 1
ATOM 1752 C C . ILE A 1 213 ? -7.556 16.363 19.433 1.00 83.38 213 ILE A C 1
ATOM 1754 O O . ILE A 1 213 ? -6.576 17.105 19.404 1.00 83.38 213 ILE A O 1
ATOM 1758 N N . ASN A 1 214 ? -7.627 15.306 20.247 1.00 79.25 214 ASN A N 1
ATOM 1759 C CA . ASN A 1 214 ? -6.541 14.940 21.158 1.00 79.25 214 ASN A CA 1
ATOM 1760 C C . ASN A 1 214 ? -5.246 14.621 20.391 1.00 79.25 214 ASN A C 1
ATOM 1762 O O . ASN A 1 214 ? -4.191 15.148 20.741 1.00 79.25 214 ASN A O 1
ATOM 1766 N N . ILE A 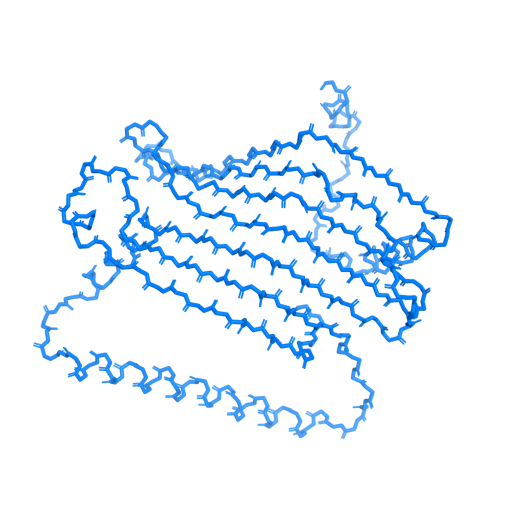1 215 ? -5.331 13.843 19.305 1.00 76.81 215 ILE A N 1
ATOM 1767 C CA . ILE A 1 215 ? -4.191 13.521 18.428 1.00 76.81 215 ILE A CA 1
ATOM 1768 C C . ILE A 1 215 ? -3.566 14.801 17.855 1.00 76.81 215 ILE A C 1
ATOM 1770 O O . ILE A 1 215 ? -2.349 14.987 17.908 1.00 76.81 215 ILE A O 1
ATOM 1774 N N . LEU A 1 216 ? -4.392 15.722 17.349 1.00 75.19 216 LEU A N 1
ATOM 1775 C CA . LEU A 1 216 ? -3.922 16.996 16.797 1.00 75.19 216 LEU A CA 1
ATOM 1776 C C . LEU A 1 216 ? -3.286 17.897 17.865 1.00 75.19 216 LEU A C 1
ATOM 1778 O O . LEU A 1 216 ? -2.303 18.584 17.583 1.00 75.19 216 LEU A O 1
ATOM 1782 N N . HIS A 1 217 ? -3.811 17.890 19.092 1.00 60.88 217 HIS A N 1
ATOM 1783 C CA . HIS A 1 217 ? -3.262 18.678 20.196 1.00 60.88 217 HIS A CA 1
ATOM 1784 C C . HIS A 1 217 ? -1.862 18.191 20.596 1.00 60.88 217 HIS A C 1
ATOM 1786 O O . HIS A 1 217 ? -0.970 19.009 20.826 1.00 60.88 217 HIS A O 1
ATOM 1792 N N . TYR A 1 218 ? -1.641 16.872 20.587 1.00 51.12 218 TYR A N 1
ATOM 1793 C CA . TYR A 1 218 ? -0.315 16.278 20.772 1.00 51.12 218 TYR A CA 1
ATOM 1794 C C . TYR A 1 218 ? 0.656 16.676 19.646 1.00 51.12 218 TYR A C 1
ATOM 1796 O O . TYR A 1 218 ? 1.800 17.033 19.919 1.00 51.12 218 TYR A O 1
ATOM 1804 N N . GLN A 1 219 ? 0.210 16.721 18.385 1.00 50.53 219 GLN A N 1
ATOM 1805 C CA . GLN A 1 219 ? 1.067 17.136 17.264 1.00 50.53 219 GLN A CA 1
ATOM 1806 C C . GLN A 1 219 ? 1.399 18.637 17.251 1.00 50.53 219 GLN A C 1
ATOM 1808 O O . GLN A 1 219 ? 2.490 19.010 16.825 1.00 50.53 219 GLN A O 1
ATOM 1813 N N . MET A 1 220 ? 0.516 19.514 17.746 1.00 39.38 220 MET A N 1
ATOM 1814 C CA . MET A 1 220 ? 0.844 20.939 17.916 1.00 39.38 220 MET A CA 1
ATOM 1815 C C . MET A 1 220 ? 1.938 21.180 18.965 1.00 39.38 220 MET A C 1
ATOM 1817 O O . MET A 1 220 ? 2.658 22.171 18.870 1.00 39.38 220 MET A O 1
ATOM 1821 N N . LEU A 1 221 ? 2.086 20.282 19.940 1.00 39.62 221 LEU A N 1
ATOM 1822 C CA . LEU A 1 221 ? 3.180 20.322 20.914 1.00 39.62 221 LEU A CA 1
ATOM 1823 C C . LEU A 1 221 ? 4.493 19.765 20.333 1.00 39.62 221 LEU A C 1
ATOM 1825 O O . LEU A 1 221 ? 5.565 20.218 20.723 1.00 39.62 221 LEU A O 1
ATOM 1829 N N . ILE A 1 222 ? 4.408 18.841 19.368 1.00 43.06 222 ILE A N 1
ATOM 1830 C CA . ILE A 1 222 ? 5.552 18.201 18.687 1.00 43.06 222 ILE A CA 1
ATOM 1831 C C . ILE A 1 222 ? 5.964 18.963 17.407 1.00 43.06 222 ILE A C 1
ATOM 1833 O O . ILE A 1 222 ? 6.958 18.627 16.765 1.00 43.06 222 ILE A O 1
ATOM 1837 N N . SER A 1 223 ? 5.241 20.020 17.013 1.00 39.12 223 SER A N 1
ATOM 1838 C CA . SER A 1 223 ? 5.574 20.775 15.805 1.00 39.12 223 SER A CA 1
ATOM 1839 C C . SER A 1 223 ? 6.973 21.392 15.912 1.00 39.12 223 SER A C 1
ATOM 1841 O O . SER A 1 223 ? 7.234 22.229 16.774 1.00 39.12 223 SER A O 1
ATOM 1843 N N . ASP A 1 224 ? 7.835 20.943 15.005 1.00 40.84 224 ASP A N 1
ATOM 1844 C CA . ASP A 1 224 ? 9.235 21.299 14.802 1.00 40.84 224 ASP A CA 1
ATOM 1845 C C . ASP A 1 224 ? 9.593 22.754 15.203 1.00 40.84 224 ASP A C 1
ATOM 1847 O O . ASP A 1 224 ? 9.111 23.703 14.568 1.00 40.84 224 ASP A O 1
ATOM 1851 N N . PRO A 1 225 ? 10.459 22.968 16.218 1.00 48.47 225 PRO A N 1
ATOM 1852 C CA . PRO A 1 225 ? 10.896 24.304 16.625 1.00 48.47 225 PRO A CA 1
ATOM 1853 C C . PRO A 1 225 ? 11.712 25.031 15.542 1.00 48.47 225 PRO A C 1
ATOM 1855 O O . PRO A 1 225 ? 11.909 26.243 15.651 1.00 48.47 225 PRO A O 1
ATOM 1858 N N . SER A 1 226 ? 12.158 24.329 14.493 1.00 44.56 226 SER A N 1
ATOM 1859 C CA . SER A 1 226 ? 12.881 24.898 13.353 1.00 44.56 226 SER A CA 1
ATOM 1860 C C . SER A 1 226 ? 11.976 25.342 12.197 1.00 44.56 226 SER A C 1
ATOM 1862 O O . SER A 1 226 ? 12.444 26.015 11.274 1.00 44.56 226 SER A O 1
ATOM 1864 N N . ARG A 1 227 ? 10.660 25.073 12.258 1.00 40.56 227 ARG A N 1
ATOM 1865 C CA . ARG A 1 227 ? 9.712 25.594 11.266 1.00 40.56 227 ARG A CA 1
ATOM 1866 C C . ARG A 1 227 ? 9.656 27.121 11.395 1.00 40.56 227 ARG A C 1
ATOM 1868 O O . ARG A 1 227 ? 9.246 27.624 12.448 1.00 40.56 227 ARG A O 1
ATOM 1875 N N . PRO A 1 228 ? 10.023 27.902 10.358 1.00 40.22 228 PRO A N 1
ATOM 1876 C CA . PRO A 1 228 ? 9.908 29.346 10.438 1.00 40.22 228 PRO A CA 1
ATOM 1877 C C . PRO A 1 228 ? 8.439 29.681 10.686 1.00 40.22 228 PRO A C 1
ATOM 1879 O O . PRO A 1 228 ? 7.568 29.367 9.874 1.00 40.22 228 PRO A O 1
ATOM 1882 N N . LYS A 1 229 ? 8.161 30.328 11.824 1.00 48.44 229 LYS A N 1
ATOM 1883 C CA . LYS A 1 229 ? 6.878 30.978 12.113 1.00 48.44 229 LYS A CA 1
ATOM 1884 C C . LYS A 1 229 ? 6.733 32.169 11.168 1.00 48.44 229 LYS A C 1
ATOM 1886 O O . LYS A 1 229 ? 6.765 33.323 11.595 1.00 48.44 229 LYS A O 1
ATOM 1891 N N . SER A 1 230 ? 6.636 31.920 9.864 1.00 47.53 230 SER A N 1
ATOM 1892 C CA . SER A 1 230 ? 6.283 32.953 8.908 1.00 47.53 230 SER A CA 1
ATOM 1893 C C . SER A 1 230 ? 4.893 33.420 9.310 1.00 47.53 230 SER A C 1
ATOM 1895 O O . SER A 1 230 ? 3.921 32.675 9.174 1.00 47.53 230 SER A O 1
ATOM 1897 N N . LYS A 1 231 ? 4.804 34.630 9.874 1.00 44.91 231 LYS A N 1
ATOM 1898 C CA . LYS A 1 231 ? 3.530 35.315 10.075 1.00 44.91 231 LYS A CA 1
ATOM 1899 C C . LYS A 1 231 ? 2.816 35.276 8.733 1.00 44.91 231 LYS A C 1
ATOM 1901 O O . LYS A 1 231 ? 3.263 35.928 7.793 1.00 44.91 231 LYS A O 1
ATOM 1906 N N . ILE A 1 232 ? 1.753 34.482 8.644 1.00 47.00 232 ILE A N 1
ATOM 1907 C CA . ILE A 1 232 ? 0.897 34.435 7.465 1.00 47.00 232 ILE A CA 1
ATOM 1908 C C . ILE A 1 232 ? 0.433 35.873 7.255 1.00 47.00 232 ILE A C 1
ATOM 1910 O O . ILE A 1 232 ? -0.289 36.435 8.085 1.00 47.00 232 ILE A O 1
ATOM 1914 N N . SER A 1 233 ? 0.931 36.522 6.204 1.00 50.16 233 SER A N 1
ATOM 1915 C CA . SER A 1 233 ? 0.488 37.869 5.892 1.00 50.16 233 SER A CA 1
ATOM 1916 C C . SER A 1 233 ? -0.973 37.765 5.448 1.00 50.16 233 SER A C 1
ATOM 1918 O O . SER A 1 233 ? -1.390 36.779 4.835 1.00 50.16 233 SER A O 1
ATOM 1920 N N . LYS A 1 234 ? -1.784 38.788 5.739 1.00 48.72 234 LYS A N 1
ATOM 1921 C CA . LYS A 1 234 ? -3.199 38.830 5.317 1.00 48.72 234 LYS A CA 1
ATOM 1922 C C . LYS A 1 234 ? -3.384 38.659 3.798 1.00 48.72 234 LYS A C 1
ATOM 1924 O O . LYS A 1 234 ? -4.500 38.418 3.348 1.00 48.72 234 LYS A O 1
ATOM 1929 N N . GLN A 1 235 ? -2.315 38.794 3.012 1.00 43.81 235 GLN A N 1
ATOM 1930 C CA . GLN A 1 235 ? -2.322 38.587 1.569 1.00 43.81 235 GLN A CA 1
ATOM 1931 C C . GLN A 1 235 ? -2.240 37.101 1.193 1.00 43.81 235 GLN A C 1
ATOM 1933 O O . GLN A 1 235 ? -2.973 36.686 0.301 1.00 43.81 235 GLN A O 1
ATOM 1938 N N . THR A 1 236 ? -1.454 36.280 1.901 1.00 40.31 236 THR A N 1
ATOM 1939 C CA . THR A 1 236 ? -1.312 34.843 1.596 1.00 40.31 236 THR A CA 1
ATOM 1940 C C . THR A 1 236 ? -2.604 34.071 1.871 1.00 40.31 236 THR A C 1
ATOM 1942 O O . THR A 1 236 ? -2.998 33.219 1.082 1.00 40.31 236 THR A O 1
ATOM 1945 N N . ALA A 1 237 ? -3.333 34.438 2.931 1.00 38.97 237 ALA A N 1
ATOM 1946 C CA . ALA A 1 237 ? -4.613 33.812 3.269 1.00 38.97 237 ALA A CA 1
ATOM 1947 C C . ALA A 1 237 ? -5.716 34.067 2.223 1.00 38.97 237 ALA A C 1
ATOM 1949 O O . ALA A 1 237 ? -6.618 33.253 2.083 1.00 38.97 237 ALA A O 1
ATOM 1950 N N . ARG A 1 238 ? -5.659 35.169 1.460 1.00 36.09 238 ARG A N 1
ATOM 1951 C CA . ARG A 1 238 ? -6.654 35.459 0.409 1.00 36.09 238 ARG A CA 1
ATOM 1952 C C . ARG A 1 238 ? -6.466 34.631 -0.862 1.00 36.09 238 ARG A C 1
ATOM 1954 O O . ARG A 1 238 ? -7.402 34.552 -1.648 1.00 36.09 238 ARG A O 1
ATOM 1961 N N . ILE A 1 239 ? -5.285 34.053 -1.069 1.00 41.72 239 ILE A N 1
ATOM 1962 C CA . ILE A 1 239 ? -4.963 33.294 -2.284 1.00 41.72 239 ILE A CA 1
ATOM 1963 C C . ILE A 1 239 ? -5.476 31.850 -2.184 1.00 41.72 239 ILE A C 1
ATOM 1965 O O . ILE A 1 239 ? -5.802 31.262 -3.200 1.00 41.72 239 ILE A O 1
ATOM 1969 N N . TRP A 1 240 ? -5.624 31.300 -0.975 1.00 34.56 240 TRP A N 1
ATOM 1970 C CA . TRP A 1 240 ? -6.113 29.925 -0.773 1.00 34.56 240 TRP A CA 1
ATOM 1971 C C . TRP A 1 240 ? -7.639 29.774 -0.858 1.00 34.56 240 TRP A C 1
ATOM 1973 O O . TRP A 1 240 ? -8.136 28.657 -0.902 1.00 34.56 240 TRP A O 1
ATOM 1983 N N . TRP A 1 241 ? -8.378 30.886 -0.863 1.00 32.84 241 TRP A N 1
ATOM 1984 C CA . TRP A 1 241 ? -9.847 30.905 -0.907 1.00 32.84 241 TRP A CA 1
ATOM 1985 C C . TRP A 1 241 ? -10.398 31.475 -2.223 1.00 32.84 241 TRP A C 1
ATOM 1987 O O . TRP A 1 241 ? -11.526 31.966 -2.257 1.00 32.84 241 TRP A O 1
ATOM 1997 N N . ARG A 1 242 ? -9.598 31.463 -3.291 1.00 31.66 242 ARG A N 1
ATOM 1998 C CA . ARG A 1 242 ? -10.053 31.774 -4.648 1.00 31.66 242 ARG A CA 1
ATOM 1999 C C . ARG A 1 242 ? -9.887 30.574 -5.552 1.00 31.66 242 ARG A C 1
ATOM 2001 O O . ARG A 1 242 ? -8.837 29.913 -5.423 1.00 31.66 242 ARG A O 1
#

Foldseek 3Di:
DPQKDWPDWDWPDKDWDAAVVVLPDPPDQAAGIEIETEAIETEMEGNDPPDPPCPVVVVVVVVVVVVVVVVVVVVVVVVVPVVDVPPPPPVNVVVVVVSNVQRY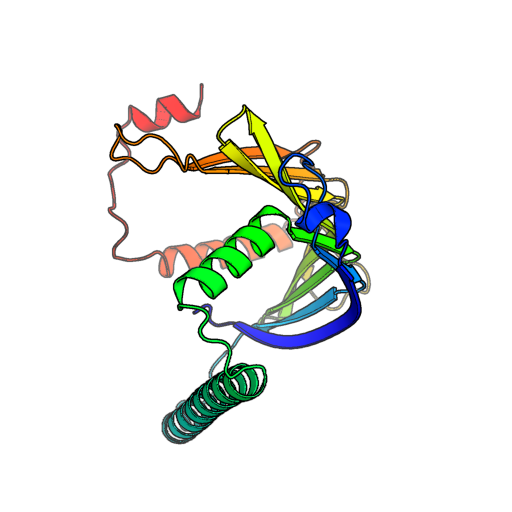KYKYAWHKYWYAYPVAKIKIKTFGIWIWGWGDDPPQKIKIKIKTAQIWIFMDHHDDPDTHTQWGRGKIKIWIWIWRPDDPPDPDTDIDIDIDIPDTDGDDDPVRVVVVVVVVVVVVVVPDPPPPPPPCPPVNVVVVVD

pLDDT: mean 71.63, std 19.12, range [31.66, 97.12]

Secondary structure (DSSP, 8-state):
--SEEEEEEEEEEEEEEE-HHHHH-TT--S-SEEEEEEEEEEEEEE-----TT-HHHHHHHHHHHHHHHHHHHHHHHHHHHHT------HHHHHHHHHHHHHTEEEEEEEEEEEEE-TTSEEEEEEEEEEEEEEEEETTTEEEEEEEEEEEEEEEEES--SS--EEEEEEEEEEEEEEE----TT-----EEEEEEES---B---HHHHHHHHHHHHHHHHHS-TTS------TTHHHHTT-

Radius of gyration: 23.03 Å; chains: 1; bounding box: 54×52×61 Å